Protein AF-0000000086627978 (afdb_homodimer)

InterPro domains:
  IPR033118 EXPERA domain [PF05241] (52-121)
  IPR033118 EXPERA domain [PS51751] (7-131)
  IPR051987 Sigma-2 receptor-like [PTHR31204] (2-115)

pLDDT: mean 76.84, std 16.58, range [42.97, 97.5]

Structure (mmCIF, N/CA/C/O backbone):
data_AF-0000000086627978-model_v1
#
loop_
_entity.id
_entity.type
_entity.pdbx_description
1 polymer 'EXPERA domain-containing protein'
#
loop_
_atom_site.group_PDB
_atom_site.id
_atom_site.type_symbol
_atom_site.label_atom_id
_atom_site.label_alt_id
_atom_site.label_comp_id
_atom_site.label_asym_id
_atom_site.label_entity_id
_atom_site.label_seq_id
_atom_site.pdbx_PDB_ins_code
_atom_site.Cartn_x
_atom_site.Cartn_y
_atom_site.Cartn_z
_atom_site.occupancy
_atom_site.B_iso_or_equiv
_atom_site.auth_seq_id
_atom_site.auth_comp_id
_atom_site.auth_asym_id
_atom_site.auth_atom_id
_atom_site.pdbx_PDB_model_num
ATOM 1 N N . MET A 1 1 ? -17.609 25.328 -1.188 1 62.16 1 MET A N 1
ATOM 2 C CA . MET A 1 1 ? -17.922 25.5 -2.605 1 62.16 1 MET A CA 1
ATOM 3 C C . MET A 1 1 ? -18.438 24.188 -3.199 1 62.16 1 MET A C 1
ATOM 5 O O . MET A 1 1 ? -18.25 23.125 -2.613 1 62.16 1 MET A O 1
ATOM 9 N N . VAL A 1 2 ? -19.234 24.328 -4.145 1 62.91 2 VAL A N 1
ATOM 10 C CA . VAL A 1 2 ? -19.844 23.203 -4.863 1 62.91 2 VAL A CA 1
ATOM 11 C C . VAL A 1 2 ? -18.828 22.094 -5.039 1 62.91 2 VAL A C 1
ATOM 13 O O . VAL A 1 2 ? -19.141 20.906 -4.859 1 62.91 2 VAL A O 1
ATOM 16 N N . THR A 1 3 ? -17.641 22.547 -5.285 1 72.44 3 THR A N 1
ATOM 17 C CA . THR A 1 3 ? -16.578 21.578 -5.52 1 72.44 3 THR A CA 1
ATOM 18 C C . THR A 1 3 ? -16.281 20.781 -4.25 1 72.44 3 THR A C 1
ATOM 20 O O . THR A 1 3 ? -16 19.578 -4.312 1 72.44 3 THR A O 1
ATOM 23 N N . ASP A 1 4 ? -16.422 21.438 -3.238 1 80.25 4 ASP A N 1
ATOM 24 C CA . ASP A 1 4 ? -16.188 20.766 -1.962 1 80.25 4 ASP A CA 1
ATOM 25 C C . ASP A 1 4 ? -17.297 19.75 -1.657 1 80.25 4 ASP A C 1
ATOM 27 O O . ASP A 1 4 ? -17.016 18.672 -1.144 1 80.25 4 ASP A O 1
ATOM 31 N N . LYS A 1 5 ? -18.5 20.141 -2.15 1 82.5 5 LYS A N 1
ATOM 32 C CA . LYS A 1 5 ? -19.625 19.25 -1.893 1 82.5 5 LYS A CA 1
ATOM 33 C C . LYS A 1 5 ? -19.578 18.016 -2.787 1 82.5 5 LYS A C 1
ATOM 35 O O . LYS A 1 5 ? -19.906 16.922 -2.35 1 82.5 5 LYS A O 1
ATOM 40 N N . VAL A 1 6 ? -19.188 18.25 -3.971 1 84.19 6 VAL A N 1
ATOM 41 C CA . VAL A 1 6 ? -19.078 17.156 -4.914 1 84.19 6 VAL A CA 1
ATOM 42 C C . VAL A 1 6 ? -17.969 16.203 -4.473 1 84.19 6 VAL A C 1
ATOM 44 O O . VAL A 1 6 ? -18.156 14.977 -4.457 1 84.19 6 VAL A O 1
ATOM 47 N N . ARG A 1 7 ? -16.812 16.766 -4.164 1 85.69 7 ARG A N 1
ATOM 48 C CA . ARG A 1 7 ? -15.695 15.961 -3.678 1 85.69 7 ARG A CA 1
ATOM 49 C C . ARG A 1 7 ? -16.094 15.156 -2.447 1 85.69 7 ARG A C 1
ATOM 51 O O . ARG A 1 7 ? -15.828 13.953 -2.373 1 85.69 7 ARG A O 1
ATOM 58 N N . ASP A 1 8 ? -16.812 15.836 -1.562 1 87.5 8 ASP A N 1
ATOM 59 C CA . ASP A 1 8 ? -17.25 15.164 -0.339 1 87.5 8 ASP A CA 1
ATOM 60 C C . ASP A 1 8 ? -18.25 14.055 -0.647 1 87.5 8 ASP A C 1
ATOM 62 O O . ASP A 1 8 ? -18.219 12.992 -0.021 1 87.5 8 ASP A O 1
ATOM 66 N N . GLY A 1 9 ? -19.047 14.328 -1.622 1 89.44 9 GLY A N 1
ATOM 67 C CA . GLY A 1 9 ? -20.016 13.32 -2.027 1 89.44 9 GLY A CA 1
ATOM 68 C C . GLY A 1 9 ? -19.375 12.086 -2.645 1 89.44 9 GLY A C 1
ATOM 69 O O . GLY A 1 9 ? -19.766 10.961 -2.33 1 89.44 9 GLY A O 1
ATOM 70 N N . ILE A 1 10 ? -18.422 12.336 -3.457 1 91.75 10 ILE A N 1
ATOM 71 C CA . ILE A 1 10 ? -17.703 11.234 -4.102 1 91.75 10 ILE A CA 1
ATOM 72 C C . ILE A 1 10 ? -16.969 10.406 -3.049 1 91.75 10 ILE A C 1
ATOM 74 O O . ILE A 1 10 ? -17 9.172 -3.094 1 91.75 10 ILE A O 1
ATOM 78 N N . LEU A 1 11 ? -16.391 11.086 -2.111 1 91.88 11 LEU A N 1
ATOM 79 C CA . LEU A 1 11 ? -15.648 10.406 -1.06 1 91.88 11 LEU A CA 1
ATOM 80 C C . LEU A 1 11 ? -16.578 9.57 -0.186 1 91.88 11 LEU A C 1
ATOM 82 O O . LEU A 1 11 ? -16.219 8.453 0.215 1 91.88 11 LEU A O 1
ATOM 86 N N . VAL A 1 12 ? -17.797 10.086 -0.004 1 92.19 12 VAL A N 1
ATOM 87 C CA . VAL A 1 12 ? -18.75 9.359 0.834 1 92.19 12 VAL A CA 1
ATOM 88 C C . VAL A 1 12 ? -19.188 8.086 0.129 1 92.19 12 VAL A C 1
ATOM 90 O O . VAL A 1 12 ? -19.25 7.016 0.745 1 92.19 12 VAL A O 1
ATOM 93 N N . VAL A 1 13 ? -19.453 8.211 -1.11 1 94.25 13 VAL A N 1
ATOM 94 C CA . VAL A 1 13 ? -19.891 7.039 -1.871 1 94.25 13 VAL A CA 1
ATOM 95 C C . VAL A 1 13 ? -18.75 6.016 -1.932 1 94.25 13 VAL A C 1
ATOM 97 O O . VAL A 1 13 ? -18.969 4.828 -1.682 1 94.25 13 VAL A O 1
ATOM 100 N N . PHE A 1 14 ? -17.594 6.508 -2.232 1 95.69 14 PHE A N 1
ATOM 101 C CA . PHE A 1 14 ? -16.422 5.641 -2.342 1 95.69 14 PHE A CA 1
ATOM 102 C C . PHE A 1 14 ? -16.156 4.914 -1.026 1 95.69 14 PHE A C 1
ATOM 104 O O . PHE A 1 14 ? -15.992 3.693 -1.008 1 95.69 14 PHE A O 1
ATOM 111 N N . LEU A 1 15 ? -16.219 5.645 0.013 1 95.31 15 LEU A N 1
ATOM 112 C CA . LEU A 1 15 ? -15.883 5.078 1.315 1 95.31 15 LEU A CA 1
ATOM 113 C C . LEU A 1 15 ? -16.984 4.125 1.787 1 95.31 15 LEU A C 1
ATOM 115 O O . LEU A 1 15 ? -16.688 3.133 2.463 1 95.31 15 LEU A O 1
ATOM 119 N N . THR A 1 16 ? -18.203 4.328 1.355 1 93.44 16 THR A N 1
ATOM 120 C CA . THR A 1 16 ? -19.297 3.434 1.71 1 93.44 16 THR A CA 1
ATOM 121 C C . THR A 1 16 ? -19.172 2.102 0.978 1 93.44 16 THR A C 1
ATOM 123 O O . THR A 1 16 ? -19.328 1.037 1.58 1 93.44 16 THR A O 1
ATOM 126 N N . VAL A 1 17 ? -18.875 2.191 -0.277 1 93.25 17 VAL A N 1
ATOM 127 C CA . VAL A 1 17 ? -18.656 0.981 -1.062 1 93.25 17 VAL A CA 1
ATOM 128 C C . VAL A 1 17 ? -17.469 0.2 -0.492 1 93.25 17 VAL A C 1
ATOM 130 O O . VAL A 1 17 ? -17.547 -1.022 -0.343 1 93.25 17 VAL A O 1
ATOM 133 N N . PHE A 1 18 ? -16.453 0.87 -0.171 1 94.75 18 PHE A N 1
ATOM 134 C CA . PHE A 1 18 ? -15.25 0.259 0.396 1 94.75 18 PHE A CA 1
ATOM 135 C C . PHE A 1 18 ? -15.57 -0.42 1.724 1 94.75 18 PHE A C 1
ATOM 137 O O . PHE A 1 18 ? -15.086 -1.522 1.994 1 94.75 18 PHE A O 1
ATOM 144 N N . ALA A 1 19 ? -16.391 0.204 2.533 1 91.62 19 ALA A N 1
ATOM 145 C CA . ALA A 1 19 ? -16.719 -0.291 3.867 1 91.62 19 ALA A CA 1
ATOM 146 C C . ALA A 1 19 ? -17.453 -1.628 3.787 1 91.62 19 ALA A C 1
ATOM 148 O O . ALA A 1 19 ? -17.312 -2.477 4.672 1 91.62 19 ALA A O 1
ATOM 149 N N . VAL A 1 20 ? -18.125 -1.855 2.723 1 89.94 20 VAL A N 1
ATOM 150 C CA . VAL A 1 20 ? -18.891 -3.088 2.553 1 89.94 20 VAL A CA 1
ATOM 151 C C . VAL A 1 20 ? -18.016 -4.137 1.851 1 89.94 20 VAL A C 1
ATOM 153 O O . VAL A 1 20 ? -18.016 -5.305 2.236 1 89.94 20 VAL A O 1
ATOM 156 N N . ALA A 1 21 ? -17.234 -3.678 0.953 1 87.75 21 ALA A N 1
ATOM 157 C CA . ALA A 1 21 ? -16.469 -4.578 0.091 1 87.75 21 ALA A CA 1
ATOM 158 C C . ALA A 1 21 ? -15.297 -5.199 0.846 1 87.75 21 ALA A C 1
ATOM 160 O O . ALA A 1 21 ? -14.984 -6.379 0.653 1 87.75 21 ALA A O 1
ATOM 161 N N . ALA A 1 22 ? -14.672 -4.457 1.705 1 87.81 22 ALA A N 1
ATOM 162 C CA . ALA A 1 22 ? -13.438 -4.902 2.355 1 87.81 22 ALA A CA 1
ATOM 163 C C . ALA A 1 22 ? -13.688 -6.141 3.207 1 87.81 22 ALA A C 1
ATOM 165 O O . ALA A 1 22 ? -13 -7.156 3.051 1 87.81 22 ALA A O 1
ATOM 166 N N . PRO A 1 23 ? -14.711 -6.102 4.086 1 83.62 23 PRO A N 1
ATOM 167 C CA . PRO A 1 23 ? -14.969 -7.305 4.883 1 83.62 23 PRO A CA 1
ATOM 168 C C . PRO A 1 23 ? -15.477 -8.469 4.039 1 83.62 23 PRO A C 1
ATOM 170 O O . PRO A 1 23 ? -15.211 -9.633 4.363 1 83.62 23 PRO A O 1
ATOM 173 N N . LEU A 1 24 ? -16.156 -8.195 2.982 1 81.06 24 LEU A N 1
ATOM 174 C CA . LEU A 1 24 ? -16.656 -9.242 2.105 1 81.06 24 LEU A CA 1
ATOM 175 C C . LEU A 1 24 ? -15.516 -9.961 1.396 1 81.06 24 LEU A C 1
ATOM 177 O O . LEU A 1 24 ? -15.516 -11.188 1.311 1 81.06 24 LEU A O 1
ATOM 181 N N . ASP A 1 25 ? -14.57 -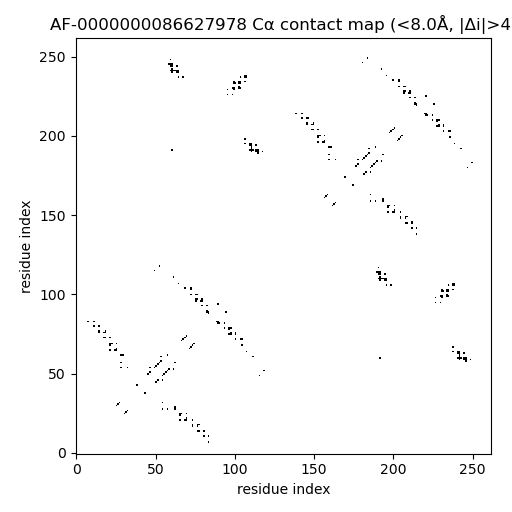9.156 0.979 1 77.81 25 ASP A N 1
ATOM 182 C CA . ASP A 1 25 ? -13.414 -9.75 0.324 1 77.81 25 ASP A CA 1
ATOM 183 C C . ASP A 1 25 ? -12.617 -10.625 1.294 1 77.81 25 ASP A C 1
ATOM 185 O O . ASP A 1 25 ? -12.188 -11.719 0.937 1 77.81 25 ASP A O 1
ATOM 189 N N . ALA A 1 26 ? -12.414 -10.203 2.42 1 78.56 26 ALA A N 1
ATOM 190 C CA . ALA A 1 26 ? -11.672 -10.953 3.432 1 78.56 26 ALA A CA 1
ATOM 191 C C . ALA A 1 26 ? -12.422 -12.219 3.84 1 78.56 26 ALA A C 1
ATOM 193 O O . ALA A 1 26 ? -11.812 -13.273 4.02 1 78.56 26 ALA A O 1
ATOM 194 N N . GLY A 1 27 ? -13.695 -12.047 3.994 1 74.88 27 GLY A N 1
ATOM 195 C CA . GLY A 1 27 ? -14.523 -13.188 4.352 1 74.88 27 GLY A CA 1
ATOM 196 C C . GLY A 1 27 ? -14.547 -14.266 3.279 1 74.88 27 GLY A C 1
ATOM 197 O O . GLY A 1 27 ? -14.406 -15.453 3.578 1 74.88 27 GLY A O 1
ATOM 198 N N . LEU A 1 28 ? -14.648 -13.797 2.158 1 66.75 28 LEU A N 1
ATOM 199 C CA . LEU A 1 28 ? -14.742 -14.727 1.04 1 66.75 28 LEU A CA 1
ATOM 200 C C . LEU A 1 28 ? -13.414 -15.453 0.826 1 66.75 28 LEU A C 1
ATOM 202 O O . LEU A 1 28 ? -13.398 -16.656 0.557 1 66.75 28 LEU A O 1
ATOM 206 N N . LEU A 1 29 ? -12.43 -14.719 0.973 1 64.56 29 LEU A N 1
ATOM 207 C CA . LEU A 1 29 ? -11.141 -15.312 0.64 1 64.56 29 LEU A CA 1
ATOM 208 C C . LEU A 1 29 ? -10.547 -16.047 1.843 1 64.56 29 LEU A C 1
ATOM 210 O O . LEU A 1 29 ? -9.938 -17.094 1.692 1 64.56 29 LEU A O 1
ATOM 214 N N . LEU A 1 30 ? -10.688 -15.383 2.928 1 62.62 30 LEU A N 1
ATOM 215 C CA . LEU A 1 30 ? -10.023 -15.945 4.098 1 62.62 30 LEU A CA 1
ATOM 216 C C . LEU A 1 30 ? -10.875 -17.031 4.742 1 62.62 30 LEU A C 1
ATOM 218 O O . LEU A 1 30 ? -10.344 -18.031 5.242 1 62.62 30 LEU A O 1
ATOM 222 N N . LEU A 1 31 ? -12.094 -16.656 4.852 1 56.97 31 LEU A N 1
ATOM 223 C CA . LEU A 1 31 ? -12.938 -17.594 5.578 1 56.97 31 LEU A CA 1
ATOM 224 C C . LEU A 1 31 ? -13.461 -18.688 4.648 1 56.97 31 LEU A C 1
ATOM 226 O O . LEU A 1 31 ? -13.688 -19.828 5.078 1 56.97 31 LEU A O 1
ATOM 230 N N . PHE A 1 32 ? -13.75 -18.375 3.42 1 53.44 32 PHE A N 1
ATOM 231 C CA . PHE A 1 32 ? -14.375 -19.406 2.59 1 53.44 32 PHE A CA 1
ATOM 232 C C . PHE A 1 32 ? -13.32 -20.141 1.765 1 53.44 32 PHE A C 1
ATOM 234 O O . PHE A 1 32 ? -13.555 -20.453 0.598 1 53.44 32 PHE A O 1
ATOM 241 N N . ARG A 1 33 ? -12.156 -20.109 2.232 1 51.41 33 ARG A N 1
ATOM 242 C CA . ARG A 1 33 ? -11.094 -20.906 1.622 1 51.41 33 ARG A CA 1
ATOM 243 C C . ARG A 1 33 ? -11.641 -22.219 1.061 1 51.41 33 ARG A C 1
ATOM 245 O O . ARG A 1 33 ? -11.203 -22.672 0.002 1 51.41 33 ARG A O 1
ATOM 252 N N . ASP A 1 34 ? -12.125 -22.984 1.988 1 46.12 34 ASP A N 1
ATOM 253 C CA . ASP A 1 34 ? -12.68 -24.266 1.572 1 46.12 34 ASP A CA 1
ATOM 254 C C . ASP A 1 34 ? -14.047 -24.094 0.919 1 46.12 34 ASP A C 1
ATOM 256 O O . ASP A 1 34 ? -14.898 -23.375 1.441 1 46.12 34 ASP A O 1
ATOM 260 N N . GLY A 1 35 ? -14.008 -23.609 -0.429 1 45.81 35 GLY A N 1
ATOM 261 C CA . GLY A 1 35 ? -15.188 -23.609 -1.282 1 45.81 35 GLY A CA 1
ATOM 262 C C . GLY A 1 35 ? -16.391 -24.266 -0.632 1 45.81 35 GLY A C 1
ATOM 263 O O . GLY A 1 35 ? -16.484 -25.484 -0.587 1 45.81 35 GLY A O 1
ATOM 264 N N . PRO A 1 36 ? -16.953 -23.75 0.289 1 45.41 36 PRO A N 1
ATOM 265 C CA . PRO A 1 36 ? -18.172 -24.484 0.605 1 45.41 36 PRO A CA 1
ATOM 266 C C . PRO A 1 36 ? -19.078 -24.672 -0.608 1 45.41 36 PRO A C 1
ATOM 268 O O . PRO A 1 36 ? -19.078 -23.859 -1.525 1 45.41 36 PRO A O 1
ATOM 271 N N . SER A 1 37 ? -19.297 -25.875 -1.016 1 49.25 37 SER A N 1
ATOM 272 C CA . SER A 1 37 ? -20.344 -26.266 -1.955 1 49.25 37 SER A CA 1
ATOM 273 C C . SER A 1 37 ? -21.547 -25.328 -1.847 1 49.25 37 SER A C 1
ATOM 275 O O . SER A 1 37 ? -22.375 -25.281 -2.758 1 49.25 37 SER A O 1
ATOM 277 N N . SER A 1 38 ? -21.594 -24.609 -0.826 1 47.88 38 SER A N 1
ATOM 278 C CA . SER A 1 38 ? -22.875 -23.922 -0.609 1 47.88 38 SER A CA 1
ATOM 279 C C . SER A 1 38 ? -22.75 -22.438 -0.913 1 47.88 38 SER A C 1
ATOM 281 O O . SER A 1 38 ? -23.562 -21.641 -0.441 1 47.88 38 SER A O 1
ATOM 283 N N . LEU A 1 39 ? -21.75 -21.969 -1.489 1 52.97 39 LEU A N 1
ATOM 284 C CA . LEU A 1 39 ? -21.688 -20.547 -1.764 1 52.97 39 LEU A CA 1
ATOM 285 C C . LEU A 1 39 ? -22.828 -20.125 -2.699 1 52.97 39 LEU A C 1
ATOM 287 O O . LEU A 1 39 ? -23.219 -20.891 -3.58 1 52.97 39 LEU A O 1
ATOM 291 N N . SER A 1 40 ? -23.328 -19.078 -2.402 1 56.94 40 SER A N 1
ATOM 292 C CA . SER A 1 40 ? -24.406 -18.531 -3.229 1 56.94 40 SER A CA 1
ATOM 293 C C . SER A 1 40 ? -23.922 -18.25 -4.645 1 56.94 40 SER A C 1
ATOM 295 O O . SER A 1 40 ? -22.734 -18 -4.863 1 56.94 40 SER A O 1
ATOM 297 N N . PRO A 1 41 ? -24.719 -18.328 -5.605 1 55.06 41 PRO A N 1
ATOM 298 C CA . PRO A 1 41 ? -24.422 -18.203 -7.035 1 55.06 41 PRO A CA 1
ATOM 299 C C . PRO A 1 41 ? -23.594 -16.953 -7.348 1 55.06 41 PRO A C 1
ATOM 301 O O . PRO A 1 41 ? -22.656 -17.031 -8.156 1 55.06 41 PRO A O 1
ATOM 304 N N . PRO A 1 42 ? -23.812 -15.914 -6.789 1 55.5 42 PRO A N 1
ATOM 305 C CA . PRO A 1 42 ? -23.016 -14.758 -7.184 1 55.5 42 PRO A CA 1
ATOM 306 C C . PRO A 1 42 ? -21.562 -14.867 -6.711 1 55.5 42 PRO A C 1
ATOM 308 O O . PRO A 1 42 ? -20.656 -14.391 -7.398 1 55.5 42 PRO A O 1
ATOM 311 N N . LEU A 1 43 ? -21.438 -15.359 -5.641 1 55.56 43 LEU A N 1
ATOM 312 C CA . LEU A 1 43 ? -20.078 -15.516 -5.109 1 55.56 43 LEU A CA 1
ATOM 313 C C . LEU A 1 43 ? -19.312 -16.562 -5.902 1 55.56 43 LEU A C 1
ATOM 315 O O . LEU A 1 43 ? -18.094 -16.453 -6.062 1 55.56 43 LEU A O 1
ATOM 319 N N . LEU A 1 44 ? -20.094 -17.469 -6.336 1 54.16 44 LEU A N 1
ATOM 320 C CA . LEU A 1 44 ? -19.484 -18.469 -7.203 1 54.16 44 LEU A CA 1
ATOM 321 C C . LEU A 1 44 ? -18.984 -17.844 -8.5 1 54.16 44 LEU A C 1
ATOM 323 O O . LEU A 1 44 ? -17.922 -18.219 -9.008 1 54.16 44 LEU A O 1
ATOM 327 N N . LEU A 1 45 ? -19.75 -16.938 -9 1 53.28 45 LEU A N 1
ATOM 328 C CA . LEU A 1 45 ? -19.344 -16.25 -10.219 1 53.28 45 LEU A CA 1
ATOM 329 C C . LEU A 1 45 ? -18.109 -15.383 -9.969 1 53.28 45 LEU A C 1
ATOM 331 O O . LEU A 1 45 ? -17.219 -15.305 -10.82 1 53.28 45 LEU A O 1
ATOM 335 N N . TYR A 1 46 ? -18.25 -14.68 -8.898 1 52.16 46 TYR A N 1
ATOM 336 C CA . TYR A 1 46 ? -17.094 -13.859 -8.539 1 52.16 46 TYR A CA 1
ATOM 337 C C . TYR A 1 46 ? -15.836 -14.703 -8.406 1 52.16 46 TYR A C 1
ATOM 339 O O . TYR A 1 46 ? -14.758 -14.312 -8.867 1 52.16 46 TYR A O 1
ATOM 347 N N . ARG A 1 47 ? -16.031 -15.773 -7.75 1 53.97 47 ARG A N 1
ATOM 348 C CA . ARG A 1 47 ? -14.914 -16.703 -7.57 1 53.97 47 ARG A CA 1
ATOM 349 C C . ARG A 1 47 ? -14.422 -17.234 -8.914 1 53.97 47 ARG A C 1
ATOM 351 O O . ARG A 1 47 ? -13.219 -17.391 -9.117 1 53.97 47 ARG A O 1
ATOM 358 N N . LYS A 1 48 ? -15.344 -17.688 -9.664 1 51.47 48 LYS A N 1
ATOM 359 C CA . LYS A 1 48 ? -14.961 -18.234 -10.961 1 51.47 48 LYS A CA 1
ATOM 360 C C . LYS A 1 48 ? -14.172 -17.219 -11.773 1 51.47 48 LYS A C 1
ATOM 362 O O . LYS A 1 48 ? -13.172 -17.562 -12.414 1 51.47 48 LYS A O 1
ATOM 367 N N . LYS A 1 49 ? -14.758 -16.078 -11.758 1 48.56 49 LYS A N 1
ATOM 368 C CA . LYS A 1 49 ? -14.242 -15.039 -12.648 1 48.56 49 LYS A CA 1
ATOM 369 C C . LYS A 1 49 ? -12.961 -14.422 -12.094 1 48.56 49 LYS A C 1
ATOM 371 O O . LYS A 1 49 ? -11.977 -14.242 -12.82 1 48.56 49 LYS A O 1
ATOM 376 N N . TYR A 1 50 ? -13.078 -13.883 -10.961 1 49.94 50 TYR A N 1
ATOM 377 C CA . TYR A 1 50 ? -11.961 -13.133 -10.398 1 49.94 50 TYR A CA 1
ATOM 378 C C . TYR A 1 50 ? -11.164 -13.984 -9.43 1 49.94 50 TYR A C 1
ATOM 380 O O . TYR A 1 50 ? -9.953 -13.805 -9.289 1 49.94 50 TYR A O 1
ATOM 388 N N . GLY A 1 51 ? -11.906 -14.836 -8.789 1 48.69 51 GLY A N 1
ATOM 389 C CA . GLY A 1 51 ? -11.539 -15.594 -7.605 1 48.69 51 GLY A CA 1
ATOM 390 C C . GLY A 1 51 ? -10.609 -16.766 -7.91 1 48.69 51 GLY A C 1
ATOM 391 O O . GLY A 1 51 ? -9.93 -17.266 -7.02 1 48.69 51 GLY A O 1
ATOM 392 N N . GLU A 1 52 ? -10.875 -17.234 -9.07 1 49.5 52 GLU A N 1
ATOM 393 C CA . GLU A 1 52 ? -10.117 -18.469 -9.25 1 49.5 52 GLU A CA 1
ATOM 394 C C . GLU A 1 52 ? -8.617 -18.219 -9.078 1 49.5 52 GLU A C 1
ATOM 396 O O . GLU A 1 52 ? -7.93 -19 -8.422 1 49.5 52 GLU A O 1
ATOM 401 N N . TYR A 1 53 ? -8.219 -17.297 -9.82 1 49.19 53 TYR A N 1
ATOM 402 C CA . TYR A 1 53 ? -6.777 -17.172 -9.68 1 49.19 53 TYR A CA 1
ATOM 403 C C . TYR A 1 53 ? -6.402 -16.703 -8.281 1 49.19 53 TYR A C 1
ATOM 405 O O . TYR A 1 53 ? -5.543 -17.297 -7.625 1 49.19 53 TYR A O 1
ATOM 413 N N . LEU A 1 54 ? -7.016 -15.602 -7.84 1 53.34 54 LEU A N 1
ATOM 414 C CA . LEU A 1 54 ? -6.688 -15.07 -6.52 1 53.34 54 LEU A CA 1
ATOM 415 C C . LEU A 1 54 ? -7.105 -16.047 -5.426 1 53.34 54 LEU A C 1
ATOM 417 O O . LEU A 1 54 ? -6.41 -16.188 -4.418 1 53.34 54 LEU A O 1
ATOM 421 N N . ALA A 1 55 ? -8.336 -16.625 -5.703 1 50.66 55 ALA A N 1
ATOM 422 C CA . ALA A 1 55 ? -8.898 -17.578 -4.742 1 50.66 55 ALA A CA 1
ATOM 423 C C . ALA A 1 55 ? -8.203 -18.922 -4.832 1 50.66 55 ALA A C 1
ATOM 425 O O . ALA A 1 55 ? -7.93 -19.562 -3.811 1 50.66 55 ALA A O 1
ATOM 426 N N . THR A 1 56 ? -8 -19.344 -6.047 1 51.81 56 THR A N 1
ATOM 427 C CA . THR A 1 56 ? -7.441 -20.688 -6.141 1 51.81 56 THR A CA 1
ATOM 428 C C . THR A 1 56 ? -5.957 -20.672 -5.789 1 51.81 56 THR A C 1
ATOM 430 O O . THR A 1 56 ? -5.465 -21.594 -5.133 1 51.81 56 THR A O 1
ATOM 433 N N . GLN A 1 57 ? -5.34 -19.562 -6.211 1 57.19 57 GLN A N 1
ATOM 434 C CA . GLN A 1 57 ? -3.918 -19.641 -5.898 1 57.19 57 GLN A CA 1
ATOM 435 C C . GLN A 1 57 ? -3.6 -18.891 -4.605 1 57.19 57 GLN A C 1
ATOM 437 O O . GLN A 1 57 ? -2.656 -19.25 -3.895 1 57.19 57 GLN A O 1
ATOM 442 N N . LYS A 1 58 ? -4.676 -18.234 -4.066 1 64 58 LYS A N 1
ATOM 443 C CA . LYS A 1 58 ? -4.531 -17.406 -2.879 1 64 58 LYS A CA 1
ATOM 444 C C . LYS A 1 58 ? -3.076 -16.984 -2.678 1 64 58 LYS A C 1
ATOM 446 O O . LYS A 1 58 ? -2.43 -17.406 -1.717 1 64 58 LYS A O 1
ATOM 451 N N . PRO A 1 59 ? -2.732 -16.156 -3.652 1 74.88 59 PRO A N 1
ATOM 452 C CA . PRO A 1 59 ? -1.327 -15.773 -3.502 1 74.88 59 PRO A CA 1
ATOM 453 C C . PRO A 1 59 ? -1.059 -15.023 -2.199 1 74.88 59 PRO A C 1
ATOM 455 O O . PRO A 1 59 ? -1.917 -14.281 -1.725 1 74.88 59 PRO A O 1
ATOM 458 N N . ALA A 1 60 ? -0.007 -15.328 -1.643 1 78.69 60 ALA A N 1
ATOM 459 C CA . ALA A 1 60 ? 0.367 -14.82 -0.324 1 78.69 60 ALA A CA 1
ATOM 460 C C . ALA A 1 60 ? 0.319 -13.297 -0.288 1 78.69 60 ALA A C 1
ATOM 462 O O . ALA A 1 60 ? -0.086 -12.711 0.715 1 78.69 60 ALA A O 1
ATOM 463 N N . PHE A 1 61 ? 0.734 -12.672 -1.412 1 83.56 61 PHE A N 1
ATOM 464 C CA . PHE A 1 61 ? 0.734 -11.211 -1.431 1 83.56 61 PHE A CA 1
ATOM 465 C C . PHE A 1 61 ? -0.683 -10.672 -1.289 1 83.56 61 PHE A C 1
ATOM 467 O O . PHE A 1 61 ? -0.897 -9.641 -0.65 1 83.56 61 PHE A O 1
ATOM 474 N N . PHE A 1 62 ? -1.646 -11.383 -1.856 1 83.62 62 PHE A N 1
ATOM 475 C CA . PHE A 1 62 ? -3.027 -10.914 -1.828 1 83.62 62 PHE A CA 1
ATOM 476 C C . PHE A 1 62 ? -3.629 -11.086 -0.438 1 83.62 62 PHE A C 1
ATOM 478 O O . PHE A 1 62 ? -4.379 -10.227 0.03 1 83.62 62 PHE A O 1
ATOM 485 N N . VAL A 1 63 ? -3.301 -12.125 0.142 1 83.62 63 VAL A N 1
ATOM 486 C CA . VAL A 1 63 ? -3.775 -12.367 1.5 1 83.62 63 VAL A CA 1
ATOM 487 C C . VAL A 1 63 ? -3.246 -11.289 2.434 1 83.62 63 VAL A C 1
ATOM 489 O O . VAL A 1 63 ? -3.973 -10.797 3.303 1 83.62 63 VAL A O 1
ATOM 492 N N . ALA A 1 64 ? -2.027 -10.953 2.238 1 88.38 64 ALA A N 1
ATOM 493 C CA . ALA A 1 64 ? -1.442 -9.875 3.031 1 88.38 64 ALA A CA 1
ATOM 494 C C . ALA A 1 64 ? -2.193 -8.562 2.812 1 88.38 64 ALA A C 1
ATOM 496 O O . ALA A 1 64 ? -2.467 -7.828 3.768 1 88.38 64 ALA A O 1
ATOM 497 N N . LEU A 1 65 ? -2.557 -8.297 1.636 1 91.56 65 LEU A N 1
ATOM 498 C CA . LEU A 1 65 ? -3.262 -7.062 1.312 1 91.56 65 LEU A CA 1
ATOM 499 C C . LEU A 1 65 ? -4.668 -7.07 1.898 1 91.56 65 LEU A C 1
ATOM 501 O O . LEU A 1 65 ? -5.18 -6.023 2.311 1 91.56 65 LEU A O 1
ATOM 505 N N . LEU A 1 66 ? -5.289 -8.211 1.927 1 88.69 66 LEU A N 1
ATOM 506 C CA . LEU A 1 66 ? -6.617 -8.32 2.52 1 88.69 66 LEU A CA 1
ATOM 507 C C . LEU A 1 66 ? -6.574 -8.008 4.012 1 88.69 66 LEU A C 1
ATOM 509 O O . LEU A 1 66 ? -7.461 -7.328 4.535 1 88.69 66 LEU A O 1
ATOM 513 N N . TRP A 1 67 ? -5.566 -8.422 4.598 1 89.38 67 TRP A N 1
ATOM 514 C CA . TRP A 1 67 ? -5.398 -8.133 6.02 1 89.38 67 TRP A CA 1
ATOM 515 C C . TRP A 1 67 ? -5.172 -6.645 6.246 1 89.38 67 TRP A C 1
ATOM 517 O O . TRP A 1 67 ? -5.707 -6.066 7.195 1 89.38 67 TRP A O 1
ATOM 527 N N . ILE A 1 68 ? -4.391 -6.035 5.41 1 93.5 68 ILE A N 1
ATOM 528 C CA . ILE A 1 68 ? -4.156 -4.602 5.508 1 93.5 68 ILE A CA 1
ATOM 529 C C . ILE A 1 68 ? -5.461 -3.844 5.277 1 93.5 68 ILE A C 1
ATOM 531 O O . ILE A 1 68 ? -5.738 -2.85 5.953 1 93.5 68 ILE A O 1
ATOM 535 N N . GLU A 1 69 ? -6.23 -4.289 4.363 1 94.12 69 GLU A N 1
ATOM 536 C CA . GLU A 1 69 ? -7.512 -3.662 4.059 1 94.12 69 GLU A CA 1
ATOM 537 C C . GLU A 1 69 ? -8.422 -3.648 5.281 1 94.12 69 GLU A C 1
ATOM 539 O O . GLU A 1 69 ? -8.992 -2.611 5.625 1 94.12 69 GLU A O 1
ATOM 544 N N . VAL A 1 70 ? -8.5 -4.738 5.98 1 92.31 70 VAL A N 1
ATOM 545 C CA . VAL A 1 70 ? -9.453 -4.863 7.078 1 92.31 70 VAL A CA 1
ATOM 546 C C . VAL A 1 70 ? -8.867 -4.234 8.344 1 92.31 70 VAL A C 1
ATOM 548 O O . VAL A 1 70 ? -9.57 -3.537 9.078 1 92.31 70 VAL A O 1
ATOM 551 N N . ALA A 1 71 ? -7.637 -4.434 8.594 1 93.06 71 ALA A N 1
ATOM 552 C CA . ALA A 1 71 ? -7.023 -4.039 9.859 1 93.06 71 ALA A CA 1
ATOM 553 C C . ALA A 1 71 ? -6.605 -2.57 9.836 1 93.06 71 ALA A C 1
ATOM 555 O O . ALA A 1 71 ? -6.609 -1.899 10.867 1 93.06 71 ALA A O 1
ATOM 556 N N . PHE A 1 72 ? -6.234 -2.102 8.711 1 96.19 72 PHE A N 1
ATOM 557 C CA . PHE A 1 72 ? -5.656 -0.766 8.633 1 96.19 72 PHE A CA 1
ATOM 558 C C . PHE A 1 72 ? -6.555 0.166 7.824 1 96.19 72 PHE A C 1
ATOM 560 O O . PHE A 1 72 ? -6.965 1.219 8.312 1 96.19 72 PHE A O 1
ATOM 567 N N . GLN A 1 73 ? -6.938 -0.178 6.656 1 96.56 73 GLN A N 1
ATOM 568 C CA . GLN A 1 73 ? -7.676 0.712 5.766 1 96.56 73 GLN A CA 1
ATOM 569 C C . GLN A 1 73 ? -9.117 0.877 6.227 1 96.56 73 GLN A C 1
ATOM 571 O O . GLN A 1 73 ? -9.688 1.969 6.137 1 96.56 73 GLN A O 1
ATOM 576 N N . TRP A 1 74 ? -9.656 -0.175 6.73 1 96.19 74 TRP A N 1
ATOM 577 C CA . TRP A 1 74 ? -11.062 -0.149 7.129 1 96.19 74 TRP A CA 1
ATOM 578 C C . TRP A 1 74 ? -11.289 0.843 8.266 1 96.19 74 TRP A C 1
ATOM 580 O O . TRP A 1 74 ? -12.188 1.68 8.195 1 96.19 74 TRP A O 1
ATOM 590 N N . PRO A 1 75 ? -10.531 0.766 9.367 1 95.69 75 PRO A N 1
ATOM 591 C CA . PRO A 1 75 ? -10.688 1.762 10.43 1 95.69 75 PRO A CA 1
ATOM 592 C C . PRO A 1 75 ? -10.461 3.189 9.945 1 95.69 75 PRO A C 1
ATOM 594 O O . PRO A 1 75 ? -11.148 4.113 10.391 1 95.69 75 PRO A O 1
ATOM 597 N N . LEU A 1 76 ? -9.484 3.443 9.102 1 96.31 76 LEU A N 1
ATOM 598 C CA . LEU A 1 76 ? -9.234 4.773 8.555 1 96.31 76 LEU A CA 1
ATOM 599 C C . LEU A 1 76 ? -10.43 5.266 7.746 1 96.31 76 LEU A C 1
ATOM 601 O O . LEU A 1 76 ? -10.828 6.426 7.859 1 96.31 76 LEU A O 1
ATOM 605 N N . ALA A 1 77 ? -10.969 4.344 6.938 1 96.06 77 ALA A N 1
ATOM 606 C CA . ALA A 1 77 ? -12.148 4.691 6.152 1 96.06 77 ALA A CA 1
ATOM 607 C C . ALA A 1 77 ? -13.305 5.109 7.055 1 96.06 77 ALA A C 1
ATOM 609 O O . ALA A 1 77 ? -14.016 6.074 6.758 1 96.06 77 ALA A O 1
ATOM 610 N N . ALA A 1 78 ? -13.461 4.441 8.148 1 93.62 78 ALA A N 1
ATOM 611 C CA . ALA A 1 78 ? -14.516 4.762 9.109 1 93.62 78 ALA A CA 1
ATOM 612 C C . ALA A 1 78 ? -14.289 6.137 9.727 1 93.62 78 ALA A C 1
ATOM 614 O O . ALA A 1 78 ? -15.242 6.902 9.922 1 93.62 78 ALA A O 1
ATOM 615 N N . MET A 1 79 ? -13.055 6.398 10.008 1 93.25 79 MET A N 1
ATOM 616 C CA . MET A 1 79 ? -12.727 7.699 10.586 1 93.25 79 MET A CA 1
ATOM 617 C C . MET A 1 79 ? -13.023 8.82 9.602 1 93.25 79 MET A C 1
ATOM 619 O O . MET A 1 79 ? -13.531 9.875 9.992 1 93.25 79 MET A O 1
ATOM 623 N N . ILE A 1 80 ? -12.68 8.609 8.367 1 93.25 80 ILE A N 1
ATOM 624 C CA . ILE A 1 80 ? -12.93 9.609 7.344 1 93.25 80 ILE A CA 1
ATOM 625 C C . ILE A 1 80 ? -14.438 9.812 7.172 1 93.25 80 ILE A C 1
ATOM 627 O O . ILE A 1 80 ? -14.906 10.953 7.098 1 93.25 80 ILE A O 1
ATOM 631 N N . LEU A 1 81 ? -15.125 8.727 7.125 1 91.12 81 LEU A N 1
ATOM 632 C CA . LEU A 1 81 ? -16.578 8.797 6.988 1 91.12 81 LEU A CA 1
ATOM 633 C C . LEU A 1 81 ? -17.203 9.539 8.164 1 91.12 81 LEU A C 1
ATOM 635 O O . LEU A 1 81 ? -18.094 10.367 7.98 1 91.12 81 LEU A O 1
ATOM 639 N N . TYR A 1 82 ? -16.688 9.203 9.336 1 89.5 82 TYR A N 1
ATOM 640 C CA . TYR A 1 82 ? -17.141 9.875 10.539 1 89.5 82 TYR A CA 1
ATOM 641 C C . TYR A 1 82 ? -16.922 11.375 10.445 1 89.5 82 TYR A C 1
ATOM 643 O O . TYR A 1 82 ? -17.812 12.164 10.797 1 89.5 82 TYR A O 1
ATOM 651 N N . GLY A 1 83 ? -15.773 11.75 10 1 87.56 83 GLY A N 1
ATOM 652 C CA . GLY A 1 83 ? -15.469 13.164 9.859 1 87.56 83 GLY A CA 1
ATOM 653 C C . GLY A 1 83 ? -16.312 13.859 8.812 1 87.56 83 GLY A C 1
ATOM 654 O O . GLY A 1 83 ? -16.672 15.023 8.977 1 87.56 83 GLY A O 1
ATOM 655 N N . LEU A 1 84 ? -16.625 13.195 7.77 1 86.25 84 LEU A N 1
ATOM 656 C CA . LEU A 1 84 ? -17.406 13.758 6.672 1 86.25 84 LEU A CA 1
ATOM 657 C C . LEU A 1 84 ? -18.875 13.914 7.066 1 86.25 84 LEU A C 1
ATOM 659 O O . LEU A 1 84 ? -19.516 14.883 6.68 1 86.25 84 LEU A O 1
ATOM 663 N N . LEU A 1 85 ? -19.391 12.984 7.852 1 84.62 85 LEU A N 1
ATOM 664 C CA . LEU A 1 85 ? -20.812 12.945 8.133 1 84.62 85 LEU A CA 1
ATOM 665 C C . LEU A 1 85 ? -21.141 13.75 9.383 1 84.62 85 LEU A C 1
ATOM 667 O O . LEU A 1 85 ? -22.25 14.281 9.508 1 84.62 85 LEU A O 1
ATOM 671 N N . ARG A 1 86 ? -20.359 13.805 10.375 1 76.69 86 ARG A N 1
ATOM 672 C CA . ARG A 1 86 ? -20.719 14.406 11.656 1 76.69 86 ARG A CA 1
ATOM 673 C C . ARG A 1 86 ? -20.531 15.922 11.625 1 76.69 86 ARG A C 1
ATOM 675 O O . ARG A 1 86 ? -21.234 16.656 12.32 1 76.69 86 ARG A O 1
ATOM 682 N N . ARG A 1 87 ? -19.422 16.297 10.953 1 67.81 87 ARG A N 1
ATOM 683 C CA . ARG A 1 87 ? -19.156 17.719 11.188 1 67.81 87 ARG A CA 1
ATOM 684 C C . ARG A 1 87 ? -19.25 18.5 9.883 1 67.81 87 ARG A C 1
ATOM 686 O O . ARG A 1 87 ? -18.938 17.984 8.812 1 67.81 87 ARG A O 1
ATOM 693 N N . PRO A 1 88 ? -19.766 19.703 10.031 1 66.62 88 PRO A N 1
ATOM 694 C CA . PRO A 1 88 ? -19.797 20.641 8.906 1 66.62 88 PRO A CA 1
ATOM 695 C C . PRO A 1 88 ? -18.406 20.922 8.344 1 66.62 88 PRO A C 1
ATOM 697 O O . PRO A 1 88 ? -18.25 21.156 7.141 1 66.62 88 PRO A O 1
ATOM 700 N N . GLN A 1 89 ? -17.422 20.891 9.297 1 71.19 89 GLN A N 1
ATOM 701 C CA . GLN A 1 89 ? -16.047 21.094 8.828 1 71.19 89 GLN A CA 1
ATOM 702 C C . GLN A 1 89 ? -15.141 19.938 9.227 1 71.19 89 GLN A C 1
ATOM 704 O O . GLN A 1 89 ? -15.133 19.531 10.391 1 71.19 89 GLN A O 1
ATOM 709 N N . PRO A 1 90 ? -14.484 19.375 8.258 1 70.19 90 PRO A N 1
ATOM 710 C CA . PRO A 1 90 ? -13.594 18.266 8.609 1 70.19 90 PRO A CA 1
ATOM 711 C C . PRO A 1 90 ? -12.469 18.688 9.547 1 70.19 90 PRO A C 1
ATOM 713 O O . PRO A 1 90 ? -11.93 19.781 9.43 1 70.19 90 PRO A O 1
ATOM 716 N N . PRO A 1 91 ? -12.32 17.828 10.578 1 79.56 91 PRO A N 1
ATOM 717 C CA . PRO A 1 91 ? -11.242 18.109 11.523 1 79.56 91 PRO A CA 1
ATOM 718 C C . PRO A 1 91 ? -9.867 18.172 10.852 1 79.56 91 PRO A C 1
ATOM 720 O O . PRO A 1 91 ? -9.734 17.781 9.688 1 79.56 91 PRO A O 1
ATOM 723 N N . GLN A 1 92 ? -8.938 18.781 11.523 1 80.94 92 GLN A N 1
ATOM 724 C CA . GLN A 1 92 ? -7.586 18.984 11.008 1 80.94 92 GLN A CA 1
ATOM 725 C C . GLN A 1 92 ? -6.941 17.672 10.617 1 80.94 92 GLN A C 1
ATOM 727 O O . GLN A 1 92 ? -6.148 17.609 9.672 1 80.94 92 GLN A O 1
ATOM 732 N N . TRP A 1 93 ? -7.332 16.594 11.32 1 83 93 TRP A N 1
ATOM 733 C CA . TRP A 1 93 ? -6.715 15.289 11.078 1 83 93 TRP A CA 1
ATOM 734 C C . TRP A 1 93 ? -7.324 14.609 9.859 1 83 93 TRP A C 1
ATOM 736 O O . TRP A 1 93 ? -6.793 13.617 9.359 1 83 93 TRP A O 1
ATOM 746 N N . PHE A 1 94 ? -8.398 15.211 9.336 1 87.44 94 PHE A N 1
ATOM 747 C CA . PHE A 1 94 ? -9.148 14.609 8.234 1 87.44 94 PHE A CA 1
ATOM 748 C C . PHE A 1 94 ? -8.281 14.469 6.996 1 87.44 94 PHE A C 1
ATOM 750 O O . PHE A 1 94 ? -8.211 13.391 6.398 1 87.44 94 PHE A O 1
ATOM 757 N N . ARG A 1 95 ? -7.594 15.547 6.738 1 88.62 95 ARG A N 1
ATOM 758 C CA . ARG A 1 95 ? -6.785 15.562 5.523 1 88.62 95 ARG A CA 1
ATOM 759 C C . ARG A 1 95 ? -5.641 14.562 5.613 1 88.62 95 ARG A C 1
ATOM 761 O O . ARG A 1 95 ? -5.348 13.852 4.645 1 88.62 95 ARG A O 1
ATOM 768 N N . THR A 1 96 ? -5.059 14.461 6.781 1 92.5 96 THR A N 1
ATOM 769 C CA . THR A 1 96 ? -3.938 13.547 6.992 1 92.5 96 THR A CA 1
ATOM 770 C C . THR A 1 96 ? -4.395 12.094 6.906 1 92.5 96 THR A C 1
ATOM 772 O O . THR A 1 96 ? -3.771 11.281 6.219 1 92.5 96 THR A O 1
ATOM 775 N N . ILE A 1 97 ? -5.488 11.805 7.492 1 94.62 97 ILE A N 1
ATOM 776 C CA . ILE A 1 97 ? -5.996 10.438 7.52 1 94.62 97 ILE A CA 1
ATOM 777 C C . ILE A 1 97 ? -6.441 10.023 6.117 1 94.62 97 ILE A C 1
ATOM 779 O O . ILE A 1 97 ? -6.238 8.883 5.703 1 94.62 97 ILE A O 1
ATOM 783 N N . ALA A 1 98 ? -7.008 10.984 5.469 1 94.38 98 ALA A N 1
ATOM 784 C CA . ALA A 1 98 ? -7.453 10.703 4.105 1 94.38 98 ALA A CA 1
ATOM 785 C C . ALA A 1 98 ? -6.27 10.414 3.189 1 94.38 98 ALA A C 1
ATOM 787 O O . ALA A 1 98 ? -6.332 9.516 2.35 1 94.38 98 ALA A O 1
ATOM 788 N N . LEU A 1 99 ? -5.184 11.117 3.379 1 95 99 LEU A N 1
ATOM 789 C CA . LEU A 1 99 ? -3.99 10.914 2.566 1 95 99 LEU A CA 1
ATOM 790 C C . LEU A 1 99 ? -3.32 9.594 2.906 1 95 99 LEU A C 1
ATOM 792 O O . LEU A 1 99 ? -2.848 8.883 2.014 1 95 99 LEU A O 1
ATOM 796 N N . VAL A 1 100 ? -3.271 9.258 4.137 1 96.81 100 VAL A N 1
ATOM 797 C CA . VAL A 1 100 ? -2.693 8 4.605 1 96.81 100 VAL A CA 1
ATOM 798 C C . VAL A 1 100 ? -3.494 6.824 4.055 1 96.81 100 VAL A C 1
ATOM 800 O O . VAL A 1 100 ? -2.926 5.879 3.504 1 96.81 100 VAL A O 1
ATOM 803 N N . PHE A 1 101 ? -4.824 6.953 4.141 1 97.5 101 PHE A N 1
ATOM 804 C CA . PHE A 1 101 ? -5.723 5.945 3.584 1 97.5 101 PHE A CA 1
ATOM 805 C C . PHE A 1 101 ? -5.535 5.828 2.076 1 97.5 101 PHE A C 1
ATOM 807 O O . PHE A 1 101 ? -5.418 4.719 1.546 1 97.5 101 PHE A O 1
ATOM 814 N N . GLY A 1 102 ? -5.5 6.969 1.465 1 96.19 102 GLY A N 1
ATOM 815 C CA . GLY A 1 102 ? -5.371 6.977 0.017 1 96.19 102 GLY A CA 1
ATOM 816 C C . GLY A 1 102 ? -4.082 6.344 -0.47 1 96.19 102 GLY A C 1
ATOM 817 O O . GLY A 1 102 ? -4.082 5.605 -1.459 1 96.19 102 GLY A O 1
ATOM 818 N N . ALA A 1 103 ? -3.01 6.594 0.207 1 96.88 103 ALA A N 1
ATOM 819 C CA . ALA A 1 103 ? -1.712 6.043 -0.174 1 96.88 103 ALA A CA 1
ATOM 820 C C . ALA A 1 103 ? -1.692 4.527 -0.015 1 96.88 103 ALA A C 1
ATOM 822 O O . ALA A 1 103 ? -1.213 3.811 -0.897 1 96.88 103 ALA A O 1
ATOM 823 N N . SER A 1 104 ? -2.17 4.074 1.094 1 97.38 104 SER A N 1
ATOM 824 C CA . SER A 1 104 ? -2.227 2.637 1.332 1 97.38 104 SER A CA 1
ATOM 825 C C . SER A 1 104 ? -3.166 1.95 0.346 1 97.38 104 SER A C 1
ATOM 827 O O . SER A 1 104 ? -2.822 0.914 -0.226 1 97.38 104 SER A O 1
ATOM 829 N N . TYR A 1 105 ? -4.312 2.551 0.158 1 96.12 105 TYR A N 1
ATOM 830 C CA . TYR A 1 105 ? -5.324 1.98 -0.722 1 96.12 105 TYR A CA 1
ATOM 831 C C . TYR A 1 105 ? -4.828 1.916 -2.16 1 96.12 105 TYR A C 1
ATOM 833 O O . TYR A 1 105 ? -4.992 0.898 -2.836 1 96.12 105 TYR A O 1
ATOM 841 N N . CYS A 1 106 ? -4.227 2.982 -2.648 1 94.19 106 CYS A N 1
ATOM 842 C CA . CYS A 1 106 ? -3.707 3.025 -4.012 1 94.19 106 CYS A CA 1
ATOM 843 C C . CYS A 1 106 ? -2.605 1.991 -4.207 1 94.19 106 CYS A C 1
ATOM 845 O O . CYS A 1 106 ? -2.535 1.343 -5.25 1 94.19 106 CYS A O 1
ATOM 847 N N . THR A 1 107 ? -1.801 1.834 -3.207 1 95.25 107 THR A N 1
ATOM 848 C CA . THR A 1 107 ? -0.725 0.852 -3.279 1 95.25 107 THR A CA 1
ATOM 849 C C . THR A 1 107 ? -1.289 -0.563 -3.375 1 95.25 107 THR A C 1
ATOM 851 O O . THR A 1 107 ? -0.857 -1.354 -4.215 1 95.25 107 THR A O 1
ATOM 854 N N . SER A 1 108 ? -2.25 -0.833 -2.559 1 94.19 108 SER A N 1
ATOM 855 C CA . SER A 1 108 ? -2.857 -2.158 -2.555 1 94.19 108 SER A CA 1
ATOM 856 C C . SER A 1 108 ? -3.611 -2.426 -3.854 1 94.19 108 SER A C 1
ATOM 858 O O . SER A 1 108 ? -3.52 -3.518 -4.418 1 94.19 108 SER A O 1
ATOM 860 N N . MET A 1 109 ? -4.293 -1.44 -4.324 1 92 109 MET A N 1
ATOM 861 C CA . MET A 1 109 ? -5.113 -1.604 -5.52 1 92 109 MET A CA 1
ATOM 862 C C . MET A 1 109 ? -4.242 -1.749 -6.762 1 92 109 MET A C 1
ATOM 864 O O . MET A 1 109 ? -4.562 -2.523 -7.668 1 92 109 MET A O 1
ATOM 868 N N . ALA A 1 110 ? -3.219 -1.013 -6.836 1 91.31 110 ALA A N 1
ATOM 869 C CA . ALA A 1 110 ? -2.307 -1.118 -7.973 1 91.31 110 ALA A CA 1
ATOM 870 C C . ALA A 1 110 ? -1.767 -2.539 -8.109 1 91.31 110 ALA A C 1
ATOM 872 O O . ALA A 1 110 ? -1.759 -3.102 -9.211 1 91.31 110 ALA A O 1
ATOM 873 N N . SER A 1 111 ? -1.334 -3.066 -6.984 1 89.06 111 SER A N 1
ATOM 874 C CA . SER A 1 111 ? -0.769 -4.414 -6.98 1 89.06 111 SER A CA 1
ATOM 875 C C . SER A 1 111 ? -1.817 -5.453 -7.355 1 89.06 111 SER A C 1
ATOM 877 O O . SER A 1 111 ? -1.562 -6.328 -8.188 1 89.06 111 SER A O 1
ATOM 879 N N . SER A 1 112 ? -3.01 -5.348 -6.832 1 86.12 112 SER A N 1
ATOM 880 C CA . SER A 1 112 ? -4.07 -6.32 -7.059 1 86.12 112 SER A CA 1
ATOM 881 C C . SER A 1 112 ? -4.645 -6.199 -8.469 1 86.12 112 SER A C 1
ATOM 883 O O . SER A 1 112 ? -4.895 -7.207 -9.133 1 86.12 112 SER A O 1
ATOM 885 N N . PHE A 1 113 ? -4.863 -5 -8.938 1 84.06 113 PHE A N 1
ATOM 886 C CA . PHE A 1 113 ? -5.473 -4.762 -10.234 1 84.06 113 PHE A CA 1
ATOM 887 C C . PHE A 1 113 ? -4.551 -5.227 -11.359 1 84.06 113 PHE A C 1
ATOM 889 O O . PHE A 1 113 ? -5 -5.852 -12.32 1 84.06 113 PHE A O 1
ATOM 896 N N . VAL A 1 114 ? -3.285 -4.922 -11.195 1 83.12 114 VAL A N 1
ATOM 897 C CA . VAL A 1 114 ? -2.34 -5.32 -12.234 1 83.12 114 VAL A CA 1
ATOM 898 C C . VAL A 1 114 ? -2.287 -6.844 -12.32 1 83.12 114 VAL A C 1
ATOM 900 O O . VAL A 1 114 ? -2.211 -7.406 -13.422 1 83.12 114 VAL A O 1
ATOM 903 N N . SER A 1 115 ? -2.309 -7.488 -11.258 1 79 115 SER A N 1
ATOM 904 C CA . SER A 1 115 ? -2.293 -8.945 -11.234 1 79 115 SER A CA 1
ATOM 905 C C . SER A 1 115 ? -3.527 -9.531 -11.914 1 79 115 SER A C 1
ATOM 907 O O . SER A 1 115 ? -3.422 -10.477 -12.695 1 79 115 SER A O 1
ATOM 909 N N . ILE A 1 116 ? -4.637 -8.945 -11.688 1 75.38 116 ILE A N 1
ATOM 910 C CA . ILE A 1 116 ? -5.887 -9.414 -12.281 1 75.38 116 ILE A CA 1
ATOM 911 C C . ILE A 1 116 ? -5.906 -9.102 -13.773 1 75.38 116 ILE A C 1
ATOM 913 O O . ILE A 1 116 ? -6.305 -9.945 -14.586 1 75.38 116 ILE A O 1
ATOM 917 N N . LEU A 1 117 ? -5.5 -7.906 -14.062 1 75.69 117 LEU A N 1
ATOM 918 C CA . LEU A 1 117 ? -5.477 -7.492 -15.461 1 75.69 117 LEU A CA 1
ATOM 919 C C . LEU A 1 117 ? -4.559 -8.391 -16.281 1 75.69 117 LEU A C 1
ATOM 921 O O . LEU A 1 117 ? -4.918 -8.812 -17.391 1 75.69 117 LEU A O 1
ATOM 925 N N . LEU A 1 118 ? -3.4 -8.695 -15.836 1 73.38 118 LEU A N 1
ATOM 926 C CA . LEU A 1 118 ? -2.459 -9.539 -16.562 1 73.38 118 LEU A CA 1
ATOM 927 C C . LEU A 1 118 ? -2.979 -10.969 -16.656 1 73.38 118 LEU A C 1
ATOM 929 O O . LEU A 1 118 ? -2.83 -11.617 -17.703 1 73.38 118 LEU A O 1
ATOM 933 N N . ARG A 1 119 ? -3.527 -11.406 -15.695 1 67.81 119 ARG A N 1
ATOM 934 C CA . ARG A 1 119 ? -4.078 -12.758 -15.703 1 67.81 119 ARG A CA 1
ATOM 935 C C . ARG A 1 119 ? -5.223 -12.875 -16.703 1 67.81 119 ARG A C 1
ATOM 937 O O . ARG A 1 119 ? -5.309 -13.859 -17.438 1 67.81 119 ARG A O 1
ATOM 944 N N . THR A 1 120 ? -6.047 -11.898 -16.656 1 72.62 120 THR A N 1
ATOM 945 C CA . THR A 1 120 ? -7.18 -11.906 -17.578 1 72.62 120 THR A CA 1
ATOM 946 C C . THR A 1 120 ? -6.703 -11.789 -19.016 1 72.62 120 THR A C 1
ATOM 948 O O . THR A 1 120 ? -7.258 -12.438 -19.922 1 72.62 120 THR A O 1
ATOM 951 N N . THR A 1 121 ? -5.703 -10.984 -19.172 1 72.25 121 THR A N 1
ATOM 952 C CA . THR A 1 121 ? -5.156 -10.805 -20.516 1 72.25 121 THR A CA 1
ATOM 953 C C . THR A 1 121 ? -4.52 -12.094 -21.016 1 72.25 121 THR A C 1
ATOM 955 O O . THR A 1 121 ? -4.715 -12.484 -22.172 1 72.25 121 THR A O 1
ATOM 958 N N . VAL A 1 122 ? -3.734 -12.805 -20.219 1 65.12 122 VAL A N 1
ATOM 959 C CA . VAL A 1 122 ? -3.092 -14.062 -20.594 1 65.12 122 VAL A CA 1
ATOM 960 C C . VAL A 1 122 ? -4.152 -15.125 -20.844 1 65.12 122 VAL A C 1
ATOM 962 O O . VAL A 1 122 ? -4.02 -15.938 -21.766 1 65.12 122 VAL A O 1
ATOM 965 N N . TYR A 1 123 ? -5.176 -15.109 -20.094 1 64.5 123 TYR A N 1
ATOM 966 C CA . TYR A 1 123 ? -6.27 -16.062 -20.281 1 64.5 123 TYR A CA 1
ATOM 967 C C . TYR A 1 123 ? -6.969 -15.812 -21.625 1 64.5 123 TYR A C 1
ATOM 969 O O . TYR A 1 123 ? -7.258 -16.766 -22.359 1 64.5 123 TYR A O 1
ATOM 977 N N . MET A 1 124 ? -7.27 -14.539 -21.812 1 68.31 124 MET A N 1
ATOM 978 C CA . MET A 1 124 ? -7.941 -14.188 -23.062 1 68.31 124 MET A CA 1
ATOM 979 C C . MET A 1 124 ? -7.09 -14.586 -24.266 1 68.31 124 MET A C 1
ATOM 981 O O . MET A 1 124 ? -7.605 -15.117 -25.25 1 68.31 124 MET A O 1
ATOM 985 N N . PHE A 1 125 ? -5.793 -14.391 -24.281 1 67.62 125 PHE A N 1
ATOM 986 C CA . PHE A 1 125 ? -4.887 -14.742 -25.375 1 67.62 125 PHE A CA 1
ATOM 987 C C . PHE A 1 125 ? -4.812 -16.25 -25.547 1 67.62 125 PHE A C 1
ATOM 989 O O . PHE A 1 125 ? -4.754 -16.75 -26.672 1 67.62 125 PHE A O 1
ATOM 996 N N . SER A 1 126 ? -4.703 -16.969 -24.406 1 65.5 126 SER A N 1
ATOM 997 C CA . SER A 1 126 ? -4.641 -18.422 -24.453 1 65.5 126 SER A CA 1
ATOM 998 C C . SER A 1 126 ? -5.887 -19.016 -25.109 1 65.5 126 SER A C 1
ATOM 1000 O O . SER A 1 126 ? -5.805 -19.984 -25.859 1 65.5 126 SER A O 1
ATOM 1002 N N . VAL A 1 127 ? -6.977 -18.359 -24.812 1 65.31 127 VAL A N 1
ATOM 1003 C CA . VAL A 1 127 ? -8.234 -18.812 -25.391 1 65.31 127 VAL A CA 1
ATOM 1004 C C . VAL A 1 127 ? -8.273 -18.453 -26.891 1 65.31 127 VAL A C 1
ATOM 1006 O O . VAL A 1 127 ? -8.742 -19.25 -27.703 1 65.31 127 VAL A O 1
ATOM 1009 N N . LEU A 1 128 ? -7.82 -17.328 -27.156 1 68.69 128 LEU A N 1
ATOM 1010 C CA . LEU A 1 128 ? -7.852 -16.844 -28.531 1 68.69 128 LEU A CA 1
ATOM 1011 C C . LEU A 1 128 ? -6.895 -17.641 -29.406 1 68.69 128 LEU A C 1
ATOM 1013 O O . LEU A 1 128 ? -7.191 -17.906 -30.578 1 68.69 128 LEU A O 1
ATOM 1017 N N . PHE A 1 129 ? -5.766 -18.078 -28.906 1 66.44 129 PHE A N 1
ATOM 1018 C CA . PHE A 1 129 ? -4.781 -18.781 -29.719 1 66.44 129 PHE A CA 1
ATOM 1019 C C . PHE A 1 129 ? -4.977 -20.281 -29.641 1 66.44 129 PHE A C 1
ATOM 1021 O O . PHE A 1 129 ? -4.375 -21.047 -30.406 1 66.44 129 PHE A O 1
ATOM 1028 N N . LYS A 1 130 ? -5.477 -20.859 -28.547 1 61.28 130 LYS A N 1
ATOM 1029 C CA . LYS A 1 130 ? -5.84 -22.281 -28.562 1 61.28 130 LYS A CA 1
ATOM 1030 C C . LYS A 1 130 ? -6.871 -22.562 -29.641 1 61.28 130 LYS A C 1
ATOM 1032 O O . LYS A 1 130 ? -6.91 -23.672 -30.188 1 61.28 130 LYS A O 1
ATOM 1037 N N . PHE A 1 131 ? -7.551 -21.562 -30.109 1 43.69 131 PHE A N 1
ATOM 1038 C CA . PHE A 1 131 ? -8.297 -21.875 -31.328 1 43.69 131 PHE A CA 1
ATOM 1039 C C . PHE A 1 131 ? -7.449 -21.625 -32.562 1 43.69 131 PHE A C 1
ATOM 1041 O O . PHE A 1 131 ? -6.676 -20.656 -32.594 1 43.69 131 PHE A O 1
ATOM 1048 N N . MET B 1 1 ? 14.156 16.797 22.016 1 62.5 1 MET B N 1
ATOM 1049 C CA . MET B 1 1 ? 14.578 15.836 23.031 1 62.5 1 MET B CA 1
ATOM 1050 C C . MET B 1 1 ? 15.336 14.672 22.391 1 62.5 1 MET B C 1
ATOM 1052 O O . MET B 1 1 ? 15.273 14.477 21.172 1 62.5 1 MET B O 1
ATOM 1056 N N . VAL B 1 2 ? 16.141 14.125 23.141 1 62.62 2 VAL B N 1
ATOM 1057 C CA . VAL B 1 2 ? 16.969 12.992 22.734 1 62.62 2 VAL B CA 1
ATOM 1058 C C . VAL B 1 2 ? 16.141 12.039 21.875 1 62.62 2 VAL B C 1
ATOM 1060 O O . VAL B 1 2 ? 16.641 11.547 20.859 1 62.62 2 VAL B O 1
ATOM 1063 N N . THR B 1 3 ? 14.945 11.93 22.281 1 72 3 THR B N 1
ATOM 1064 C CA . THR B 1 3 ? 14.062 11.008 21.578 1 72 3 THR B CA 1
ATOM 1065 C C . THR B 1 3 ? 13.797 11.508 20.156 1 72 3 THR B C 1
ATOM 1067 O O . THR B 1 3 ? 13.727 10.711 19.219 1 72 3 THR B O 1
ATOM 1070 N N . ASP B 1 4 ? 13.766 12.719 20.078 1 79.75 4 ASP B N 1
ATOM 1071 C CA . ASP B 1 4 ? 13.539 13.312 18.75 1 79.75 4 ASP B CA 1
ATOM 1072 C C . ASP B 1 4 ? 14.766 13.133 17.859 1 79.75 4 ASP B C 1
ATOM 1074 O O . ASP B 1 4 ? 14.625 12.859 16.672 1 79.75 4 ASP B O 1
ATOM 1078 N N . LYS B 1 5 ? 15.93 13.18 18.562 1 82.25 5 LYS B N 1
ATOM 1079 C CA . LYS B 1 5 ? 17.156 13.039 17.781 1 82.25 5 LYS B CA 1
ATOM 1080 C C . LYS B 1 5 ? 17.375 11.594 17.328 1 82.25 5 LYS B C 1
ATOM 1082 O O . LYS B 1 5 ? 17.828 11.352 16.219 1 82.25 5 LYS B O 1
ATOM 1087 N N . VAL B 1 6 ? 17.031 10.727 18.203 1 83.81 6 VAL B N 1
ATOM 1088 C CA . VAL B 1 6 ? 17.188 9.312 17.875 1 83.81 6 VAL B CA 1
ATOM 1089 C C . VAL B 1 6 ? 16.203 8.938 16.766 1 83.81 6 VAL B C 1
ATOM 1091 O O . VAL B 1 6 ? 16.578 8.266 15.805 1 83.81 6 VAL B O 1
ATOM 1094 N N . ARG B 1 7 ? 14.945 9.328 16.953 1 85.12 7 ARG B N 1
ATOM 1095 C CA . ARG B 1 7 ? 13.93 9.07 15.938 1 85.12 7 ARG B CA 1
ATOM 1096 C C . ARG B 1 7 ? 14.352 9.641 14.586 1 85.12 7 ARG B C 1
ATOM 1098 O O . ARG B 1 7 ? 14.273 8.953 13.562 1 85.12 7 ARG B O 1
ATOM 1105 N N . ASP B 1 8 ? 14.883 10.852 14.648 1 87.19 8 ASP B N 1
ATOM 1106 C CA . ASP B 1 8 ? 15.32 11.5 13.414 1 87.19 8 ASP B CA 1
ATOM 1107 C C . ASP B 1 8 ? 16.5 10.766 12.797 1 87.19 8 ASP B C 1
ATOM 1109 O O . ASP B 1 8 ? 16.594 10.633 11.57 1 87.19 8 ASP B O 1
ATOM 1113 N N . GLY B 1 9 ? 17.328 10.273 13.664 1 89.06 9 GLY B N 1
ATOM 1114 C CA . GLY B 1 9 ? 18.469 9.508 13.18 1 89.06 9 GLY B CA 1
ATOM 1115 C C . GLY B 1 9 ? 18.094 8.203 12.523 1 89.06 9 GLY B C 1
ATOM 1116 O O . GLY B 1 9 ? 18.609 7.852 11.469 1 89.06 9 GLY B O 1
ATOM 1117 N N . ILE B 1 10 ? 17.156 7.562 13.117 1 91.38 10 ILE B N 1
ATOM 1118 C CA . ILE B 1 10 ? 16.688 6.293 12.578 1 91.38 10 ILE B CA 1
ATOM 1119 C C . ILE B 1 10 ? 16.016 6.531 11.227 1 91.38 10 ILE B C 1
ATOM 1121 O O . ILE B 1 10 ? 16.234 5.781 10.273 1 91.38 10 ILE B O 1
ATOM 1125 N N . LEU B 1 11 ? 15.266 7.574 11.156 1 91.56 11 LEU B N 1
ATOM 1126 C CA . LEU B 1 11 ? 14.547 7.898 9.93 1 91.56 11 LEU B CA 1
ATOM 1127 C C . LEU B 1 11 ? 15.523 8.25 8.812 1 91.56 11 LEU B C 1
ATOM 1129 O O . LEU B 1 11 ? 15.312 7.863 7.656 1 91.56 11 LEU B O 1
ATOM 1133 N N . VAL B 1 12 ? 16.625 8.891 9.203 1 91.94 12 VAL B N 1
ATOM 1134 C CA . VAL B 1 12 ? 17.609 9.281 8.203 1 91.94 12 VAL B CA 1
ATOM 1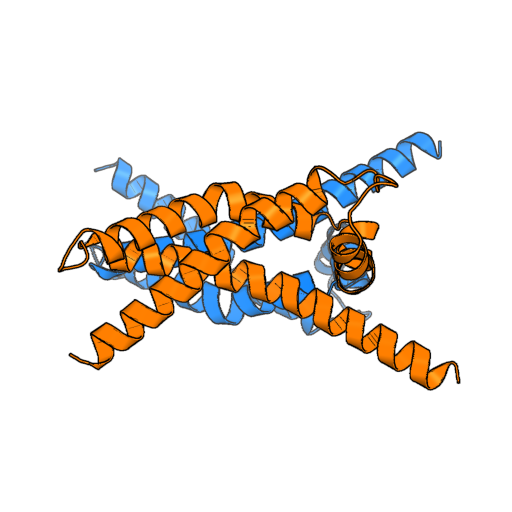135 C C . VAL B 1 12 ? 18.312 8.039 7.641 1 91.94 12 VAL B C 1
ATOM 1137 O O . VAL B 1 12 ? 18.484 7.918 6.426 1 91.94 12 VAL B O 1
ATOM 1140 N N . VAL B 1 13 ? 18.641 7.176 8.508 1 94 13 VAL B N 1
ATOM 1141 C CA . VAL B 1 13 ? 19.312 5.953 8.07 1 94 13 VAL B CA 1
ATOM 1142 C C . VAL B 1 13 ? 18.375 5.129 7.203 1 94 13 VAL B C 1
ATOM 1144 O O . VAL B 1 13 ? 18.75 4.668 6.125 1 94 13 VAL B O 1
ATOM 1147 N N . PHE B 1 14 ? 17.156 4.992 7.68 1 95.5 14 PHE B N 1
ATOM 1148 C CA . PHE B 1 14 ? 16.156 4.211 6.965 1 95.5 14 PHE B CA 1
ATOM 1149 C C . PHE B 1 14 ? 15.914 4.793 5.578 1 95.5 14 PHE B C 1
ATOM 1151 O O . PHE B 1 14 ? 15.938 4.066 4.582 1 95.5 14 PHE B O 1
ATOM 1158 N N . LEU B 1 15 ? 15.773 6.051 5.535 1 95.12 15 LEU B N 1
ATOM 1159 C CA . LEU B 1 15 ? 15.43 6.703 4.277 1 95.12 15 LEU B CA 1
ATOM 1160 C C . LEU B 1 15 ? 16.625 6.699 3.322 1 95.12 15 LEU B C 1
ATOM 1162 O O . LEU B 1 15 ? 16.438 6.613 2.104 1 95.12 15 LEU B O 1
ATOM 1166 N N . THR B 1 16 ? 17.828 6.684 3.838 1 93.25 16 THR B N 1
ATOM 1167 C CA . THR B 1 16 ? 19.016 6.617 2.998 1 93.25 16 THR B CA 1
ATOM 1168 C C . THR B 1 16 ? 19.156 5.238 2.365 1 93.25 16 THR B C 1
ATOM 1170 O O . THR B 1 16 ? 19.438 5.121 1.168 1 93.25 16 THR B O 1
ATOM 1173 N N . VAL B 1 17 ? 18.953 4.238 3.164 1 93.06 17 VAL 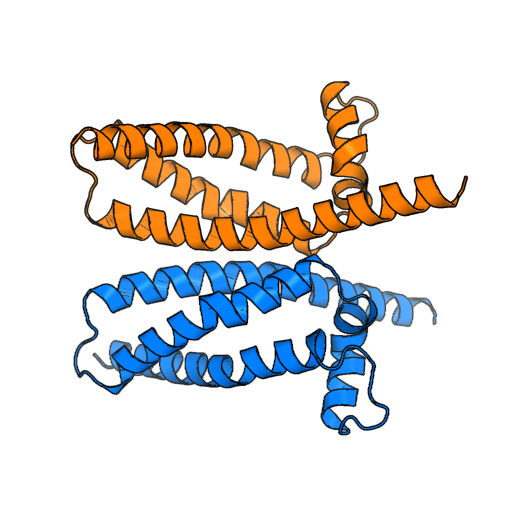B N 1
ATOM 1174 C CA . VAL B 1 17 ? 19 2.873 2.654 1 93.06 17 VAL B CA 1
ATOM 1175 C C . VAL B 1 17 ? 17.906 2.682 1.599 1 93.06 17 VAL B C 1
ATOM 1177 O O . VAL B 1 17 ? 18.156 2.1 0.541 1 93.06 17 VAL B O 1
ATOM 1180 N N . PHE B 1 18 ? 16.766 3.158 1.866 1 94.62 18 PHE B N 1
ATOM 1181 C CA . PHE B 1 18 ? 15.633 3.061 0.945 1 94.62 18 PHE B CA 1
ATOM 1182 C C . PHE B 1 18 ? 15.945 3.77 -0.367 1 94.62 18 PHE B C 1
ATOM 1184 O O . PHE B 1 18 ? 15.617 3.266 -1.443 1 94.62 18 PHE B O 1
ATOM 1191 N N . ALA B 1 19 ? 16.578 4.91 -0.297 1 91.44 19 ALA B N 1
ATOM 1192 C CA . ALA B 1 19 ? 16.875 5.734 -1.465 1 91.44 19 ALA B CA 1
ATOM 1193 C C . ALA B 1 19 ? 17.812 5.008 -2.426 1 91.44 19 ALA B C 1
ATOM 1195 O O . ALA B 1 19 ? 17.734 5.191 -3.643 1 91.44 19 ALA B O 1
ATOM 1196 N N . VAL B 1 20 ? 18.594 4.145 -1.916 1 89.62 20 VAL B N 1
ATOM 1197 C CA . VAL B 1 20 ? 19.562 3.412 -2.736 1 89.62 20 VAL B CA 1
ATOM 1198 C C . VAL B 1 20 ? 18.938 2.105 -3.217 1 89.62 20 VAL B C 1
ATOM 1200 O O . VAL B 1 20 ? 19.078 1.729 -4.383 1 89.62 20 VAL B O 1
ATOM 1203 N N . ALA B 1 21 ? 18.156 1.528 -2.373 1 87.62 21 ALA B N 1
ATOM 1204 C CA . ALA B 1 21 ? 17.625 0.194 -2.633 1 87.62 21 ALA B CA 1
ATOM 1205 C C . ALA B 1 21 ? 16.5 0.242 -3.67 1 87.62 21 ALA B C 1
ATOM 1207 O O . ALA B 1 21 ? 16.391 -0.649 -4.516 1 87.62 21 ALA B O 1
ATOM 1208 N N . ALA B 1 22 ? 15.703 1.267 -3.645 1 87.75 22 ALA B N 1
ATOM 1209 C CA . ALA B 1 22 ? 14.508 1.325 -4.477 1 87.75 22 ALA B CA 1
ATOM 1210 C C . ALA B 1 22 ? 14.867 1.313 -5.961 1 87.75 22 ALA B C 1
ATOM 1212 O O . ALA B 1 22 ? 14.367 0.479 -6.719 1 87.75 22 ALA B O 1
ATOM 1213 N N . PRO B 1 23 ? 15.781 2.203 -6.379 1 83.56 23 PRO B N 1
ATOM 1214 C CA . PRO B 1 23 ? 16.156 2.17 -7.797 1 83.56 23 PRO B CA 1
ATOM 1215 C C . PRO B 1 23 ? 16.906 0.902 -8.18 1 83.56 23 PRO B C 1
ATOM 1217 O O . PRO B 1 23 ? 16.797 0.434 -9.312 1 83.56 23 PRO B O 1
ATOM 1220 N N . LEU B 1 24 ? 17.625 0.337 -7.277 1 80.94 24 LEU B N 1
ATOM 1221 C CA . LEU B 1 24 ? 18.375 -0.889 -7.543 1 80.94 24 LEU B CA 1
ATOM 1222 C C . LEU B 1 24 ? 17.422 -2.062 -7.77 1 80.94 24 LEU B C 1
ATOM 1224 O O . LEU B 1 24 ? 17.625 -2.855 -8.695 1 80.94 24 LEU B O 1
ATOM 1228 N N . ASP B 1 25 ? 16.391 -2.09 -6.945 1 77.88 25 ASP B N 1
ATOM 1229 C CA . ASP B 1 25 ? 15.406 -3.146 -7.105 1 77.88 25 ASP B CA 1
ATOM 1230 C C . ASP B 1 25 ? 14.68 -3.023 -8.445 1 77.88 25 ASP B C 1
ATOM 1232 O O . ASP B 1 25 ? 14.461 -4.023 -9.133 1 77.88 25 ASP B O 1
ATOM 1236 N N . ALA B 1 26 ? 14.312 -1.912 -8.812 1 78.56 26 ALA B N 1
ATOM 1237 C CA . ALA B 1 26 ? 13.609 -1.672 -10.07 1 78.56 26 ALA B CA 1
ATOM 1238 C C . ALA B 1 26 ? 14.516 -1.97 -11.266 1 78.56 26 ALA B C 1
ATOM 1240 O O . ALA B 1 26 ? 14.07 -2.553 -12.258 1 78.56 26 ALA B O 1
ATOM 1241 N N . GLY B 1 27 ? 15.734 -1.54 -11.133 1 74.81 27 GLY B N 1
ATOM 1242 C CA . GLY B 1 27 ? 16.688 -1.795 -12.195 1 74.81 27 GLY B CA 1
ATOM 1243 C C . GLY B 1 27 ? 16.984 -3.271 -12.391 1 74.81 27 GLY B C 1
ATOM 1244 O O . GLY B 1 27 ? 17.016 -3.756 -13.523 1 74.81 27 GLY B O 1
ATOM 1245 N N . LEU B 1 28 ? 17.094 -3.85 -11.344 1 66.88 28 LEU B N 1
ATOM 1246 C CA . LEU B 1 28 ? 17.422 -5.27 -11.398 1 66.88 28 LEU B CA 1
ATOM 1247 C C . LEU B 1 28 ? 16.266 -6.082 -11.945 1 66.88 28 LEU B C 1
ATOM 1249 O O . LEU B 1 28 ? 16.453 -7.004 -12.742 1 66.88 28 LEU B O 1
ATOM 1253 N N . LEU B 1 29 ? 15.164 -5.703 -11.523 1 64.75 29 LEU B N 1
ATOM 1254 C CA . LEU B 1 29 ? 14.008 -6.516 -11.898 1 64.75 29 LEU B CA 1
ATOM 1255 C C . LEU B 1 29 ? 13.477 -6.102 -13.273 1 64.75 29 LEU B C 1
ATOM 1257 O O . LEU B 1 29 ? 13.07 -6.953 -14.062 1 64.75 29 LEU B O 1
ATOM 1261 N N . LEU B 1 30 ? 13.438 -4.84 -13.422 1 62.88 30 LEU B N 1
ATOM 1262 C CA . LEU B 1 30 ? 12.805 -4.363 -14.648 1 62.88 30 LEU B CA 1
ATOM 1263 C C . LEU B 1 30 ? 13.781 -4.398 -15.812 1 62.88 30 LEU B C 1
ATOM 1265 O O . LEU B 1 30 ? 13.391 -4.672 -16.953 1 62.88 30 LEU B O 1
ATOM 1269 N N . LEU B 1 31 ? 14.922 -3.9 -15.5 1 56.69 31 LEU B N 1
ATOM 1270 C CA . LEU B 1 31 ? 15.875 -3.812 -16.594 1 56.69 31 LEU B CA 1
ATOM 1271 C C . LEU B 1 31 ? 16.547 -5.156 -16.844 1 56.69 31 LEU B C 1
ATOM 1273 O O . LEU B 1 31 ? 16.938 -5.473 -17.969 1 56.69 31 LEU B O 1
ATOM 1277 N N . PHE B 1 32 ? 16.828 -5.914 -15.812 1 52.97 32 PHE B N 1
ATOM 1278 C CA . PHE B 1 32 ? 17.578 -7.141 -16.062 1 52.97 32 PHE B CA 1
ATOM 1279 C C . PHE B 1 32 ? 16.641 -8.32 -16.281 1 52.97 32 PHE B C 1
ATOM 1281 O O . PHE B 1 32 ? 16.891 -9.422 -15.805 1 52.97 32 PHE B O 1
ATOM 1288 N N . ARG B 1 33 ? 15.492 -8.008 -16.688 1 50.94 33 ARG B N 1
ATOM 1289 C CA . ARG B 1 33 ? 14.586 -9.062 -17.125 1 50.94 33 ARG B CA 1
ATOM 1290 C C . ARG B 1 33 ? 15.352 -10.219 -17.75 1 50.94 33 ARG B C 1
ATOM 1292 O O . ARG B 1 33 ? 15.016 -11.383 -17.531 1 50.94 33 ARG B O 1
ATOM 1299 N N . ASP B 1 34 ? 15.984 -9.883 -18.859 1 45.75 34 ASP B N 1
ATOM 1300 C CA . ASP B 1 34 ? 16.781 -10.883 -19.562 1 45.75 34 ASP B CA 1
ATOM 1301 C C . ASP B 1 34 ? 18.125 -11.094 -18.891 1 45.75 34 ASP B C 1
ATOM 1303 O O . ASP B 1 34 ? 18.797 -10.133 -18.516 1 45.75 34 ASP B O 1
ATOM 1307 N N . GLY B 1 35 ? 18.094 -11.961 -17.734 1 45.66 35 GLY B N 1
ATOM 1308 C CA . GLY B 1 35 ? 19.312 -12.453 -17.109 1 45.66 35 GLY B CA 1
ATOM 1309 C C . GLY B 1 35 ? 20.562 -12.094 -17.891 1 45.66 35 GLY B C 1
ATOM 1310 O O . GLY B 1 35 ? 20.875 -12.711 -18.906 1 45.66 35 GLY B O 1
ATOM 1311 N N . PRO B 1 36 ? 20.953 -10.969 -17.938 1 44.94 36 PRO B N 1
ATOM 1312 C CA . PRO B 1 36 ? 22.266 -10.914 -18.609 1 44.94 36 PRO B CA 1
ATOM 1313 C C . PRO B 1 36 ? 23.297 -11.836 -17.953 1 44.94 36 PRO B C 1
ATOM 1315 O O . PRO B 1 36 ? 23.219 -12.109 -16.766 1 44.94 36 PRO B O 1
ATOM 1318 N N . SER B 1 37 ? 23.719 -12.82 -18.656 1 49 37 SER B N 1
ATOM 1319 C CA . SER B 1 37 ? 24.906 -13.617 -18.328 1 49 37 SER B CA 1
ATOM 1320 C C . SER B 1 37 ? 25.938 -12.797 -17.578 1 49 37 SER B C 1
ATOM 1322 O O . SER B 1 37 ? 26.812 -13.352 -16.922 1 49 37 SER B O 1
ATOM 1324 N N . SER B 1 38 ? 25.797 -11.539 -17.625 1 47.78 38 SER B N 1
ATOM 1325 C CA . SER B 1 38 ? 26.938 -10.781 -17.141 1 47.78 38 SER B CA 1
ATOM 1326 C C . SER B 1 38 ? 26.656 -10.156 -15.789 1 47.78 38 SER B C 1
ATOM 1328 O O . SER B 1 38 ? 27.25 -9.133 -15.43 1 47.78 38 SER B O 1
ATOM 1330 N N . LEU B 1 39 ? 25.656 -10.5 -15.125 1 52.69 39 LEU B N 1
ATOM 1331 C CA . LEU B 1 39 ? 25.422 -9.875 -13.828 1 52.69 39 LEU B CA 1
ATOM 1332 C C . LEU B 1 39 ? 26.547 -10.203 -12.859 1 52.69 39 LEU B C 1
ATOM 1334 O O . LEU B 1 39 ? 27.109 -11.305 -12.906 1 52.69 39 LEU B O 1
ATOM 1338 N N . SER B 1 40 ? 26.891 -9.281 -12.164 1 56.72 40 SER B N 1
ATOM 1339 C CA . SER B 1 40 ? 27.938 -9.461 -11.172 1 56.72 40 SER B CA 1
ATOM 1340 C C . SER B 1 40 ? 27.531 -10.5 -10.125 1 56.72 40 SER B C 1
ATOM 1342 O O . SER B 1 40 ? 26.344 -10.711 -9.883 1 56.72 40 SER B O 1
ATOM 1344 N N . PRO B 1 41 ? 28.406 -11.203 -9.578 1 54.56 41 PRO B N 1
ATOM 1345 C CA . PRO B 1 41 ? 28.203 -12.312 -8.641 1 54.56 41 PRO B CA 1
ATOM 1346 C C . PRO B 1 41 ? 27.25 -11.953 -7.508 1 54.56 41 PRO B C 1
ATOM 1348 O O . PRO B 1 41 ? 26.406 -12.773 -7.133 1 54.56 41 PRO B O 1
ATOM 1351 N N . PRO B 1 42 ? 27.281 -10.883 -7 1 55.12 42 PRO B N 1
ATOM 1352 C CA . PRO B 1 42 ? 26.359 -10.641 -5.883 1 55.12 42 PRO B CA 1
ATOM 1353 C C . PRO B 1 42 ? 24.906 -10.531 -6.332 1 55.12 42 PRO B C 1
ATOM 1355 O O . PRO B 1 42 ? 24 -10.938 -5.602 1 55.12 42 PRO B O 1
ATOM 1358 N N . LEU B 1 43 ? 24.75 -9.969 -7.352 1 55.22 43 LEU B N 1
ATOM 1359 C CA . LEU B 1 43 ? 23.406 -9.836 -7.875 1 55.22 43 LEU B CA 1
ATOM 1360 C C . LEU B 1 43 ? 22.844 -11.188 -8.305 1 55.22 43 LEU B C 1
ATOM 1362 O O . LEU B 1 43 ? 21.641 -11.43 -8.188 1 55.22 43 LEU B O 1
ATOM 1366 N N . LEU B 1 44 ? 23.766 -11.945 -8.734 1 53.97 44 LEU B N 1
ATOM 1367 C CA . LEU B 1 44 ? 23.391 -13.32 -9.07 1 53.97 44 LEU B CA 1
ATOM 1368 C C . LEU B 1 44 ? 22.906 -14.062 -7.832 1 53.97 44 LEU B C 1
ATOM 1370 O O . LEU B 1 44 ? 21.953 -14.844 -7.906 1 53.97 44 LEU B O 1
ATOM 1374 N N . LEU B 1 45 ? 23.578 -13.836 -6.75 1 52.62 45 LEU B N 1
ATOM 1375 C CA . LEU B 1 45 ? 23.188 -14.477 -5.5 1 52.62 45 LEU B CA 1
ATOM 1376 C C . LEU B 1 45 ? 21.828 -13.961 -5.023 1 52.62 45 LEU B C 1
ATOM 1378 O O . LEU B 1 45 ? 21.016 -14.727 -4.516 1 52.62 45 LEU B O 1
ATOM 1382 N N . TYR B 1 46 ? 21.766 -12.672 -5.062 1 51.53 46 TYR B N 1
ATOM 1383 C CA . TYR B 1 46 ? 20.5 -12.078 -4.672 1 51.53 46 TYR B CA 1
ATOM 1384 C C . TYR B 1 46 ? 19.359 -12.648 -5.504 1 51.53 46 TYR B C 1
ATOM 1386 O O . TYR B 1 46 ? 18.281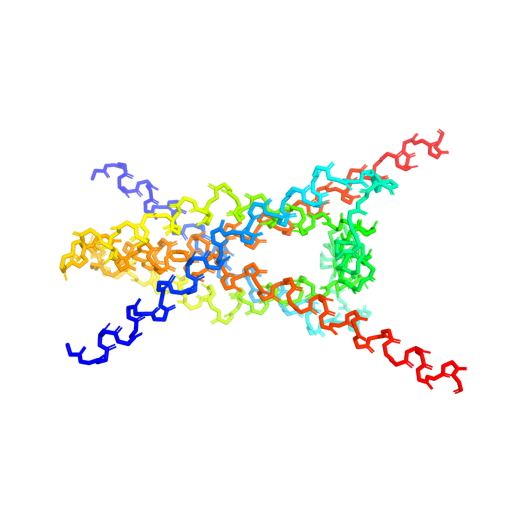 -12.961 -4.973 1 51.53 46 TYR B O 1
ATOM 1394 N N . ARG B 1 47 ? 19.625 -12.695 -6.727 1 53.19 47 ARG B N 1
ATOM 1395 C CA . ARG B 1 47 ? 18.641 -13.25 -7.645 1 53.19 47 ARG B CA 1
ATOM 1396 C C . ARG B 1 47 ? 18.344 -14.711 -7.309 1 53.19 47 ARG B C 1
ATOM 1398 O O . ARG B 1 47 ? 17.188 -15.148 -7.391 1 53.19 47 ARG B O 1
ATOM 1405 N N . LYS B 1 48 ? 19.391 -15.445 -7.211 1 51.16 48 LYS B N 1
ATOM 1406 C CA . LYS B 1 48 ? 19.203 -16.859 -6.898 1 51.16 48 LYS B CA 1
ATOM 1407 C C . LYS B 1 48 ? 18.359 -17.047 -5.645 1 51.16 48 LYS B C 1
ATOM 1409 O O . LYS B 1 48 ? 17.484 -17.906 -5.605 1 51.16 48 LYS B O 1
ATOM 1414 N N . LYS B 1 49 ? 18.766 -16.266 -4.695 1 47.94 49 LYS B N 1
ATOM 1415 C CA . LYS B 1 49 ? 18.188 -16.484 -3.369 1 47.94 49 LYS B CA 1
ATOM 1416 C C . LYS B 1 49 ? 16.781 -15.867 -3.273 1 47.94 49 LYS B C 1
ATOM 1418 O O . LYS B 1 49 ? 15.859 -16.5 -2.762 1 47.94 49 LYS B O 1
ATOM 1423 N N . TYR B 1 50 ? 16.719 -14.633 -3.459 1 49.53 50 TYR B N 1
ATOM 1424 C CA . TYR B 1 50 ? 15.477 -13.914 -3.225 1 49.53 50 TYR B CA 1
ATOM 1425 C C . TYR B 1 50 ? 14.703 -13.727 -4.527 1 49.53 50 TYR B C 1
ATOM 1427 O O . TYR B 1 50 ? 13.469 -13.688 -4.523 1 49.53 50 TYR B O 1
ATOM 1435 N N . GLY B 1 51 ? 15.461 -13.578 -5.562 1 48.66 51 GLY B N 1
ATOM 1436 C CA . GLY B 1 51 ? 15.109 -13.086 -6.883 1 48.66 51 GLY B CA 1
ATOM 1437 C C . GLY B 1 51 ? 14.406 -14.125 -7.738 1 48.66 51 GLY B C 1
ATOM 1438 O O . GLY B 1 51 ? 13.766 -13.789 -8.734 1 48.66 51 GLY B O 1
ATOM 1439 N N . GLU B 1 52 ? 14.812 -15.297 -7.434 1 49.62 52 GLU B N 1
ATOM 1440 C CA . GLU B 1 52 ? 14.32 -16.25 -8.422 1 49.62 52 GLU B CA 1
ATOM 1441 C C . GLU B 1 52 ? 12.797 -16.219 -8.5 1 49.62 52 GLU B C 1
ATOM 1443 O O . GLU B 1 52 ? 12.227 -16.219 -9.594 1 49.62 52 GLU B O 1
ATOM 1448 N N . TYR B 1 53 ? 12.289 -16.391 -7.367 1 49.53 53 TYR B N 1
ATOM 1449 C CA . TYR B 1 53 ? 10.844 -16.453 -7.52 1 49.53 53 TYR B CA 1
ATOM 1450 C C . TYR B 1 53 ? 10.289 -15.117 -7.996 1 49.53 53 TYR B C 1
ATOM 1452 O O . TYR B 1 53 ? 9.516 -15.062 -8.953 1 49.53 53 TYR B O 1
ATOM 1460 N N . LEU B 1 54 ? 10.641 -14.047 -7.312 1 54 54 LEU B N 1
ATOM 1461 C CA . LEU B 1 54 ? 10.133 -12.734 -7.707 1 54 54 LEU B CA 1
ATOM 1462 C C . LEU B 1 54 ? 10.672 -12.336 -9.078 1 54 54 LEU B C 1
ATOM 1464 O O . LEU B 1 54 ? 9.953 -11.719 -9.875 1 54 54 LEU B O 1
ATOM 1468 N N . ALA B 1 55 ? 12.008 -12.711 -9.227 1 51.53 55 ALA B N 1
ATOM 1469 C CA . ALA B 1 55 ? 12.688 -12.391 -10.477 1 51.53 55 ALA B CA 1
ATOM 1470 C C . ALA B 1 55 ? 12.273 -13.344 -11.586 1 51.53 55 ALA B C 1
ATOM 1472 O O . ALA B 1 55 ? 12.07 -12.93 -12.734 1 51.53 55 ALA B O 1
ATOM 1473 N N . THR B 1 56 ? 12.18 -14.594 -11.211 1 52.47 56 THR B N 1
ATOM 1474 C CA . THR B 1 56 ? 11.891 -15.531 -12.297 1 52.47 56 THR B CA 1
ATOM 1475 C C . THR B 1 56 ? 10.406 -15.484 -12.664 1 52.47 56 THR B C 1
ATOM 1477 O O . THR B 1 56 ? 10.055 -15.539 -13.844 1 52.47 56 THR B O 1
ATOM 1480 N N . GLN B 1 57 ? 9.633 -15.289 -11.578 1 58.22 57 GLN B N 1
ATOM 1481 C CA . GLN B 1 57 ? 8.227 -15.32 -11.969 1 58.22 57 GLN B CA 1
ATOM 1482 C C . GLN B 1 57 ? 7.688 -13.914 -12.211 1 58.22 57 GLN B C 1
ATOM 1484 O O . GLN B 1 57 ? 6.789 -13.719 -13.031 1 58.22 57 GLN B O 1
ATOM 1489 N N . LYS B 1 58 ? 8.555 -12.93 -11.859 1 64.75 58 LYS B N 1
ATOM 1490 C CA . LYS B 1 58 ? 8.172 -11.523 -11.953 1 64.75 58 LYS B CA 1
ATOM 1491 C C . LYS B 1 58 ? 6.656 -11.359 -11.883 1 64.75 58 LYS B C 1
ATOM 1493 O O . LYS B 1 58 ? 6.023 -10.93 -12.844 1 64.75 58 LYS B O 1
ATOM 1498 N N . PRO B 1 59 ? 6.262 -11.734 -10.688 1 75.31 59 PRO B N 1
ATOM 1499 C CA . PRO B 1 59 ? 4.805 -11.617 -10.609 1 75.31 59 PRO B CA 1
ATOM 1500 C C . PRO B 1 59 ? 4.312 -10.188 -10.812 1 75.31 59 PRO B C 1
ATOM 1502 O O . PRO B 1 59 ? 4.996 -9.234 -10.422 1 75.31 59 PRO B O 1
ATOM 1505 N N . ALA B 1 60 ? 3.273 -10.094 -11.461 1 79.19 60 ALA B N 1
ATOM 1506 C CA . ALA B 1 60 ? 2.723 -8.805 -11.875 1 79.19 60 ALA B CA 1
ATOM 1507 C C . ALA B 1 60 ? 2.525 -7.879 -10.68 1 79.19 60 ALA B C 1
ATOM 1509 O O . ALA B 1 60 ? 2.748 -6.672 -10.773 1 79.19 60 ALA B O 1
ATOM 1510 N N . PHE B 1 61 ? 2.098 -8.469 -9.539 1 83.81 61 PHE B N 1
ATOM 1511 C CA . PHE B 1 61 ? 1.869 -7.633 -8.367 1 83.81 61 PHE B CA 1
ATOM 1512 C C . PHE B 1 61 ? 3.168 -6.984 -7.906 1 83.81 61 PHE B C 1
ATOM 1514 O O . PHE B 1 61 ? 3.17 -5.84 -7.449 1 83.81 61 PHE B O 1
ATOM 1521 N N . PHE B 1 62 ? 4.266 -7.703 -8.047 1 83.81 62 PHE B N 1
ATOM 1522 C CA . PHE B 1 62 ? 5.551 -7.191 -7.586 1 83.81 62 PHE B CA 1
ATOM 1523 C C . PHE B 1 62 ? 6.059 -6.09 -8.508 1 83.81 62 PHE B C 1
ATOM 1525 O O . PHE B 1 62 ? 6.625 -5.098 -8.039 1 83.81 62 PHE B O 1
ATOM 1532 N N . VAL B 1 63 ? 5.863 -6.285 -9.711 1 83.69 63 VAL B N 1
ATOM 1533 C CA . VAL B 1 63 ? 6.266 -5.27 -10.68 1 83.69 63 VAL B CA 1
ATOM 1534 C C . VAL B 1 63 ? 5.5 -3.977 -10.422 1 83.69 63 VAL B C 1
ATOM 1536 O O . VAL B 1 63 ? 6.07 -2.885 -10.492 1 83.69 63 VAL B O 1
ATOM 1539 N N . ALA B 1 64 ? 4.258 -4.125 -10.133 1 88.38 64 ALA B N 1
ATOM 1540 C CA . ALA B 1 64 ? 3.449 -2.957 -9.805 1 88.38 64 ALA B CA 1
ATOM 1541 C C . ALA B 1 64 ? 3.994 -2.246 -8.562 1 88.38 64 ALA B C 1
ATOM 1543 O O . ALA B 1 64 ? 4.07 -1.016 -8.531 1 88.38 64 ALA B O 1
ATOM 1544 N N . LEU B 1 65 ? 4.402 -2.975 -7.613 1 91.56 65 LEU B N 1
ATOM 1545 C CA . LEU B 1 65 ? 4.922 -2.398 -6.379 1 91.56 65 LEU B CA 1
ATOM 1546 C C . LEU B 1 65 ? 6.262 -1.715 -6.621 1 91.56 65 LEU B C 1
ATOM 1548 O O . LEU B 1 65 ? 6.566 -0.697 -5.996 1 91.56 65 LEU B O 1
ATOM 1552 N N . LEU B 1 66 ? 7.055 -2.254 -7.496 1 88.56 66 LEU B N 1
ATOM 1553 C CA . LEU B 1 66 ? 8.336 -1.636 -7.828 1 88.56 66 LEU B CA 1
ATOM 1554 C C . LEU B 1 66 ? 8.125 -0.272 -8.477 1 88.56 66 LEU B C 1
ATOM 1556 O O . LEU B 1 66 ? 8.852 0.68 -8.18 1 88.56 66 LEU B O 1
ATOM 1560 N N . TRP B 1 67 ? 7.152 -0.217 -9.25 1 89.44 67 TRP B N 1
ATOM 1561 C CA . TRP B 1 67 ? 6.832 1.056 -9.883 1 89.44 67 TRP B CA 1
ATOM 1562 C C . TRP B 1 67 ? 6.352 2.076 -8.859 1 89.44 67 TRP B C 1
ATOM 1564 O O . TRP B 1 67 ? 6.715 3.254 -8.93 1 89.44 67 TRP B O 1
ATOM 1574 N N . ILE B 1 68 ? 5.551 1.648 -7.938 1 93.5 68 ILE B N 1
ATOM 1575 C CA . ILE B 1 68 ? 5.082 2.533 -6.879 1 93.5 68 ILE B CA 1
ATOM 1576 C C . ILE B 1 68 ? 6.266 2.996 -6.031 1 93.5 68 ILE B C 1
ATOM 1578 O O . ILE B 1 68 ? 6.324 4.16 -5.621 1 93.5 68 ILE B O 1
ATOM 1582 N N . GLU B 1 69 ? 7.156 2.131 -5.773 1 94.12 69 GLU B N 1
ATOM 1583 C CA . GLU B 1 69 ? 8.344 2.457 -4.984 1 94.12 69 GLU B CA 1
ATOM 1584 C C . GLU B 1 69 ? 9.141 3.582 -5.637 1 94.12 69 GLU B C 1
ATOM 1586 O O . GLU B 1 69 ? 9.508 4.551 -4.973 1 94.12 69 GLU B O 1
ATOM 1591 N N . VAL B 1 70 ? 9.344 3.506 -6.91 1 92.38 70 VAL B N 1
ATOM 1592 C CA . VAL B 1 70 ? 10.219 4.457 -7.59 1 92.38 70 VAL B CA 1
ATOM 1593 C C . VAL B 1 70 ? 9.445 5.734 -7.902 1 92.38 70 VAL B C 1
ATOM 1595 O O . VAL B 1 70 ? 9.969 6.84 -7.738 1 92.38 70 VAL B O 1
ATOM 1598 N N . ALA B 1 71 ? 8.25 5.625 -8.32 1 93.12 71 ALA B N 1
ATOM 1599 C CA . ALA B 1 71 ? 7.488 6.77 -8.812 1 93.12 71 ALA B CA 1
ATOM 1600 C C . ALA B 1 71 ? 6.848 7.543 -7.668 1 93.12 71 ALA B C 1
ATOM 1602 O O . ALA B 1 71 ? 6.664 8.758 -7.754 1 93.12 71 ALA B O 1
ATOM 1603 N N . PHE B 1 72 ? 6.48 6.867 -6.645 1 96.19 72 PHE B N 1
ATOM 1604 C CA . PHE B 1 72 ? 5.707 7.5 -5.582 1 96.19 72 PHE B CA 1
ATOM 1605 C C . PHE B 1 72 ? 6.504 7.543 -4.285 1 96.19 72 PHE B C 1
ATOM 1607 O O . PHE B 1 72 ? 6.707 8.617 -3.711 1 96.19 72 PHE B O 1
ATOM 1614 N N . GLN B 1 73 ? 7.016 6.461 -3.822 1 96.56 73 GLN B N 1
ATOM 1615 C CA . GLN B 1 73 ? 7.672 6.391 -2.52 1 96.56 73 GLN B CA 1
ATOM 1616 C C . GLN B 1 73 ? 9.031 7.082 -2.549 1 96.56 73 GLN B C 1
ATOM 1618 O O . GLN B 1 73 ? 9.422 7.738 -1.579 1 96.56 73 GLN B O 1
ATOM 1623 N N . TRP B 1 74 ? 9.703 6.953 -3.641 1 96.25 74 TRP B N 1
ATOM 1624 C CA . TRP B 1 74 ? 11.047 7.504 -3.744 1 96.25 74 TRP B CA 1
ATOM 1625 C C . TRP B 1 74 ? 11.031 9.023 -3.623 1 96.25 74 TRP B C 1
ATOM 1627 O O . TRP B 1 74 ? 11.789 9.602 -2.844 1 96.25 74 TRP B O 1
ATOM 1637 N N . PRO B 1 75 ? 10.211 9.75 -4.414 1 95.69 75 PRO B N 1
ATOM 1638 C CA . PRO B 1 75 ? 10.125 11.203 -4.25 1 95.69 75 PRO B CA 1
ATOM 1639 C C . PRO B 1 75 ? 9.719 11.609 -2.836 1 95.69 75 PRO B C 1
ATOM 1641 O O . PRO B 1 75 ? 10.211 12.617 -2.314 1 95.69 75 PRO B O 1
ATOM 1644 N N . LEU B 1 76 ? 8.781 10.93 -2.209 1 96.31 76 LEU B N 1
ATOM 1645 C CA . LEU B 1 76 ? 8.359 11.242 -0.846 1 96.31 76 LEU B CA 1
ATOM 1646 C C . LEU B 1 76 ? 9.523 11.07 0.129 1 96.31 76 LEU B C 1
ATOM 1648 O O . LEU B 1 76 ? 9.719 11.906 1.016 1 96.31 76 LEU B O 1
ATOM 1652 N N . ALA B 1 77 ? 10.266 9.977 -0.076 1 95.94 77 ALA B N 1
ATOM 1653 C CA . ALA B 1 77 ? 11.43 9.742 0.771 1 95.94 77 ALA B CA 1
ATOM 1654 C C . ALA B 1 77 ? 12.43 10.883 0.653 1 95.94 77 ALA B C 1
ATOM 1656 O O . ALA B 1 77 ? 13 11.328 1.655 1 95.94 77 ALA B O 1
ATOM 1657 N N . ALA B 1 78 ? 12.602 11.375 -0.53 1 93.5 78 ALA B N 1
ATOM 1658 C CA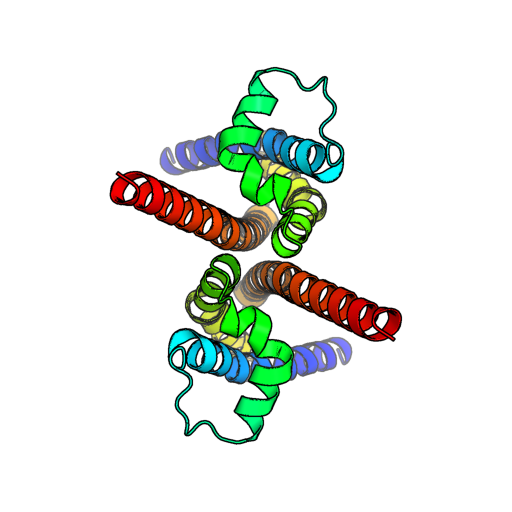 . ALA B 1 78 ? 13.516 12.492 -0.77 1 93.5 78 ALA B CA 1
ATOM 1659 C C . ALA B 1 78 ? 13.031 13.758 -0.068 1 93.5 78 ALA B C 1
ATOM 1661 O O . ALA B 1 78 ? 13.836 14.508 0.498 1 93.5 78 ALA B O 1
ATOM 1662 N N . MET B 1 79 ? 11.75 13.945 -0.128 1 93.06 79 MET B N 1
ATOM 1663 C CA . MET B 1 79 ? 11.172 15.117 0.531 1 93.06 79 MET B CA 1
ATOM 1664 C C . MET B 1 79 ? 11.367 15.039 2.041 1 93.06 79 MET B C 1
ATOM 1666 O O . MET B 1 79 ? 11.68 16.047 2.686 1 93.06 79 MET B O 1
ATOM 1670 N N . ILE B 1 80 ? 11.164 13.891 2.59 1 93.06 80 ILE B N 1
ATOM 1671 C CA . ILE B 1 80 ? 11.328 13.703 4.027 1 93.06 80 ILE B CA 1
ATOM 1672 C C . ILE B 1 80 ? 12.789 13.914 4.414 1 93.06 80 ILE B C 1
ATOM 1674 O O . ILE B 1 80 ? 13.086 14.594 5.398 1 93.06 80 ILE B O 1
ATOM 1678 N N . LEU B 1 81 ? 13.648 13.336 3.631 1 90.94 81 LEU B N 1
ATOM 1679 C CA . LEU B 1 81 ? 15.07 13.5 3.887 1 90.94 81 LEU B CA 1
ATOM 1680 C C . LEU B 1 81 ? 15.477 14.969 3.818 1 90.94 81 LEU B C 1
ATOM 1682 O O . LEU B 1 81 ? 16.25 15.445 4.652 1 90.94 81 LEU B O 1
ATOM 1686 N N . TYR B 1 82 ? 14.938 15.617 2.803 1 89.19 82 TYR B N 1
ATOM 1687 C CA . TYR B 1 82 ? 15.195 17.047 2.646 1 89.19 82 TYR B CA 1
ATOM 1688 C C . TYR B 1 82 ? 14.75 17.812 3.881 1 89.19 82 TYR B C 1
ATOM 1690 O O . TYR B 1 82 ? 15.469 18.688 4.367 1 89.19 82 TYR B O 1
ATOM 1698 N N . GLY B 1 83 ? 13.586 17.5 4.355 1 87.31 83 GLY B N 1
ATOM 1699 C CA . GLY B 1 83 ? 13.07 18.172 5.539 1 87.31 83 GLY B CA 1
ATOM 1700 C C . GLY B 1 83 ? 13.875 17.875 6.789 1 87.31 83 GLY B C 1
ATOM 1701 O O . GLY B 1 83 ? 14.039 18.75 7.648 1 87.31 83 GLY B O 1
ATOM 1702 N N . LEU B 1 84 ? 14.367 16.703 6.91 1 86 84 LEU B N 1
ATOM 1703 C CA . LEU B 1 84 ? 15.125 16.281 8.086 1 86 84 LEU B CA 1
ATOM 1704 C C . LEU B 1 84 ? 16.516 16.906 8.086 1 86 84 LEU B C 1
ATOM 1706 O O . LEU B 1 84 ? 17.031 17.281 9.141 1 86 84 LEU B O 1
ATOM 1710 N N . LEU B 1 85 ? 17.094 17.062 6.926 1 84.5 85 LEU B N 1
ATOM 1711 C CA . LEU B 1 85 ? 18.5 17.484 6.836 1 84.5 85 LEU B CA 1
ATOM 1712 C C . LEU B 1 85 ? 18.594 19.016 6.758 1 84.5 85 LEU B C 1
ATOM 1714 O O . LEU B 1 85 ? 19.578 19.594 7.199 1 84.5 85 LEU B O 1
ATOM 1718 N N . ARG B 1 86 ? 17.719 19.703 6.145 1 76.88 86 ARG B N 1
ATOM 1719 C CA . ARG B 1 86 ? 17.875 21.125 5.883 1 76.88 86 ARG B CA 1
ATOM 1720 C C . ARG B 1 86 ? 17.438 21.969 7.082 1 76.88 86 ARG B C 1
ATOM 1722 O O . ARG B 1 86 ? 17.953 23.062 7.309 1 76.88 86 ARG B O 1
ATOM 1729 N N . ARG B 1 87 ? 16.359 21.453 7.691 1 67.81 87 ARG B N 1
ATOM 1730 C CA . ARG B 1 87 ? 15.828 22.406 8.656 1 67.81 87 ARG B CA 1
ATOM 1731 C C . ARG B 1 87 ? 15.891 21.859 10.07 1 67.81 87 ARG B C 1
ATOM 1733 O O . ARG B 1 87 ? 15.773 20.656 10.281 1 67.81 87 ARG B O 1
ATOM 1740 N N . PRO B 1 88 ? 16.219 22.75 10.969 1 66.12 88 PRO B N 1
ATOM 1741 C CA . PRO B 1 88 ? 16.203 22.422 12.391 1 66.12 88 PRO B CA 1
ATOM 1742 C C . PRO B 1 88 ? 14.828 21.938 12.859 1 66.12 88 PRO B C 1
ATOM 1744 O O . PRO B 1 88 ? 14.742 21.078 13.758 1 66.12 88 PRO B O 1
ATOM 1747 N N . GLN B 1 89 ? 13.781 22.5 12.195 1 70.38 89 GLN B N 1
ATOM 1748 C CA . GLN B 1 89 ? 12.438 22.047 12.539 1 70.38 89 GLN B CA 1
ATOM 1749 C C . GLN B 1 89 ? 11.688 21.547 11.312 1 70.38 89 GLN B C 1
ATOM 1751 O O . GLN B 1 89 ? 11.648 22.234 10.281 1 70.38 89 GLN B O 1
ATOM 1756 N N . PRO B 1 90 ? 11.211 20.359 11.414 1 69.44 90 PRO B N 1
ATOM 1757 C CA . PRO B 1 90 ? 10.477 19.844 10.25 1 69.44 90 PRO B CA 1
ATOM 1758 C C . PRO B 1 90 ? 9.227 20.656 9.938 1 69.44 90 PRO B C 1
ATOM 1760 O O . PRO B 1 90 ? 8.531 21.109 10.852 1 69.44 90 PRO B O 1
ATOM 1763 N N . PRO B 1 91 ? 9.133 20.969 8.617 1 78.81 91 PRO B N 1
ATOM 1764 C CA . PRO B 1 91 ? 7.949 21.719 8.195 1 78.81 91 PRO B CA 1
ATOM 1765 C C . PRO B 1 91 ? 6.645 20.984 8.523 1 78.81 91 PRO B C 1
ATOM 1767 O O . PRO B 1 91 ? 6.664 19.812 8.898 1 78.81 91 PRO B O 1
ATOM 1770 N N . GLN B 1 92 ? 5.574 21.734 8.539 1 80.44 92 GLN B N 1
ATOM 1771 C CA . GLN B 1 92 ? 4.254 21.219 8.891 1 80.44 92 GLN B CA 1
ATOM 1772 C C . GLN B 1 92 ? 3.871 20.047 8.008 1 80.44 92 GLN B C 1
ATOM 1774 O O . GLN B 1 92 ? 3.18 19.125 8.453 1 80.44 92 GLN B O 1
ATOM 1779 N N . TRP B 1 93 ? 4.383 20.047 6.77 1 82.69 93 TRP B N 1
ATOM 1780 C CA . TRP B 1 93 ? 4.004 19.016 5.82 1 82.69 93 TRP B CA 1
ATOM 1781 C C . TRP B 1 93 ? 4.809 17.734 6.059 1 82.69 93 TRP B C 1
ATOM 1783 O O . TRP B 1 93 ? 4.484 16.672 5.516 1 82.69 93 TRP B O 1
ATOM 1793 N N . PHE B 1 94 ? 5.812 17.828 6.938 1 87.06 94 PHE B N 1
ATOM 1794 C CA . PHE B 1 94 ? 6.734 16.734 7.172 1 87.06 94 PHE B CA 1
ATOM 1795 C C . PHE B 1 94 ? 6 15.516 7.734 1 87.06 94 PHE B C 1
ATOM 1797 O O . PHE B 1 94 ? 6.145 14.406 7.227 1 87.06 94 PHE B O 1
ATOM 1804 N N . ARG B 1 95 ? 5.176 15.836 8.695 1 88.31 95 ARG B N 1
ATOM 1805 C CA . ARG B 1 95 ? 4.477 14.75 9.375 1 88.31 95 ARG B CA 1
ATOM 1806 C C . ARG B 1 95 ? 3.496 14.055 8.43 1 88.31 95 ARG B C 1
ATOM 1808 O O . ARG B 1 95 ? 3.398 12.828 8.422 1 88.31 95 ARG B O 1
ATOM 1815 N N . THR B 1 96 ? 2.844 14.82 7.605 1 92.44 96 THR B N 1
ATOM 1816 C CA . THR B 1 96 ? 1.865 14.289 6.664 1 92.44 96 THR B CA 1
ATOM 1817 C C . THR B 1 96 ? 2.551 13.445 5.594 1 92.44 96 THR B C 1
ATOM 1819 O O . THR B 1 96 ? 2.119 12.32 5.305 1 92.44 96 THR B O 1
ATOM 1822 N N . ILE B 1 97 ? 3.629 13.914 5.09 1 94.56 97 ILE B N 1
ATOM 1823 C CA . ILE B 1 97 ? 4.344 13.219 4.027 1 94.56 97 ILE B CA 1
ATOM 1824 C C . ILE B 1 97 ? 4.961 11.93 4.574 1 94.56 97 ILE B C 1
ATOM 1826 O O . ILE B 1 97 ? 4.973 10.906 3.895 1 94.56 97 ILE B O 1
ATOM 1830 N N . ALA B 1 98 ? 5.418 12.062 5.777 1 94.25 98 ALA B N 1
ATOM 1831 C CA . ALA B 1 98 ? 6.012 10.883 6.406 1 94.25 98 ALA B CA 1
ATOM 1832 C C . ALA B 1 98 ? 4.965 9.797 6.633 1 94.25 98 ALA B C 1
ATOM 1834 O O . ALA B 1 98 ? 5.238 8.617 6.426 1 94.25 98 ALA B O 1
ATOM 1835 N N . LEU B 1 99 ? 3.77 10.188 6.992 1 94.94 99 LEU B N 1
ATOM 1836 C CA . LEU B 1 99 ? 2.691 9.234 7.223 1 94.94 99 LEU B CA 1
ATOM 1837 C C . LEU B 1 99 ? 2.215 8.625 5.906 1 94.94 99 LEU B C 1
ATOM 1839 O O . LEU B 1 99 ? 1.933 7.426 5.84 1 94.94 99 LEU B O 1
ATOM 1843 N N . VAL B 1 100 ? 2.119 9.406 4.902 1 96.75 100 VAL B N 1
ATOM 1844 C CA . VAL B 1 100 ? 1.712 8.953 3.574 1 96.75 100 VAL B CA 1
ATOM 1845 C C . VAL B 1 100 ? 2.732 7.957 3.031 1 96.75 100 VAL B C 1
ATOM 1847 O O . VAL B 1 100 ? 2.365 6.879 2.562 1 96.75 100 VAL B O 1
ATOM 1850 N N . PHE B 1 101 ? 4.016 8.312 3.191 1 97.44 101 PHE B N 1
ATOM 1851 C CA . PHE B 1 101 ? 5.105 7.426 2.795 1 97.44 101 PHE B CA 1
ATOM 1852 C C . PHE B 1 101 ? 5.059 6.125 3.59 1 97.44 101 PHE B C 1
ATOM 1854 O O . PHE B 1 101 ? 5.156 5.035 3.016 1 97.44 101 PHE B O 1
ATOM 1861 N N . GLY B 1 102 ? 4.891 6.301 4.863 1 96.12 102 GLY B N 1
ATOM 1862 C CA . GLY B 1 102 ? 4.875 5.133 5.727 1 96.12 102 GLY B CA 1
ATOM 1863 C C . GLY B 1 102 ? 3.744 4.172 5.414 1 96.12 102 GLY B C 1
ATOM 1864 O O . GLY B 1 102 ? 3.934 2.955 5.418 1 96.12 102 GLY B O 1
ATOM 1865 N N . ALA B 1 103 ? 2.594 4.688 5.125 1 96.88 103 ALA B N 1
ATOM 1866 C CA . ALA B 1 103 ? 1.433 3.859 4.812 1 96.88 103 ALA B CA 1
ATOM 1867 C C . ALA B 1 103 ? 1.64 3.094 3.51 1 96.88 103 ALA B C 1
ATOM 1869 O O . ALA B 1 103 ? 1.352 1.897 3.432 1 96.88 103 ALA B O 1
ATOM 1870 N N . SER B 1 104 ? 2.1 3.785 2.521 1 97.44 104 SER B N 1
ATOM 1871 C CA . SER B 1 104 ? 2.363 3.141 1.238 1 97.44 104 SER B CA 1
ATOM 1872 C C . SER B 1 104 ? 3.473 2.102 1.359 1 97.44 104 SER B C 1
ATOM 1874 O O . SER B 1 104 ? 3.346 0.987 0.85 1 97.44 104 SER B O 1
ATOM 1876 N N . TYR B 1 105 ? 4.523 2.479 2.043 1 96.12 105 TYR B N 1
ATOM 1877 C CA . TYR B 1 105 ? 5.68 1.605 2.199 1 96.12 105 TYR B CA 1
ATOM 1878 C C . TYR B 1 105 ? 5.312 0.344 2.973 1 96.12 105 TYR B C 1
ATOM 1880 O O . TYR B 1 105 ? 5.688 -0.763 2.582 1 96.12 105 TYR B O 1
ATOM 1888 N N . CYS B 1 106 ? 4.586 0.491 4.062 1 94.19 106 CYS B N 1
ATOM 1889 C CA . CYS B 1 106 ? 4.176 -0.649 4.875 1 94.19 106 CYS B CA 1
ATOM 1890 C C . CYS B 1 106 ? 3.266 -1.583 4.086 1 94.19 106 CYS B C 1
ATOM 1892 O O . CYS B 1 106 ? 3.383 -2.805 4.191 1 94.19 106 CYS B O 1
ATOM 1894 N N . THR B 1 107 ? 2.42 -1.002 3.297 1 95.25 107 THR B N 1
ATOM 1895 C CA . THR B 1 107 ? 1.522 -1.805 2.475 1 95.25 107 THR B CA 1
ATOM 1896 C C . THR B 1 107 ? 2.309 -2.619 1.452 1 95.25 107 THR B C 1
ATOM 1898 O O . THR B 1 107 ? 2.076 -3.82 1.295 1 95.25 107 THR B O 1
ATOM 1901 N N . SER B 1 108 ? 3.234 -1.979 0.822 1 94.12 108 SER B N 1
ATOM 1902 C CA . SER B 1 108 ? 4.043 -2.656 -0.187 1 94.12 108 SER B CA 1
ATOM 1903 C C . SER B 1 108 ? 4.93 -3.727 0.442 1 94.12 108 SER B C 1
ATOM 1905 O O . SER B 1 108 ? 5.055 -4.832 -0.094 1 94.12 108 SER B O 1
ATOM 1907 N N . MET B 1 109 ? 5.488 -3.414 1.557 1 91.94 109 MET B N 1
ATOM 1908 C CA . MET B 1 109 ? 6.418 -4.332 2.211 1 91.94 109 MET B CA 1
ATOM 1909 C C . MET B 1 109 ? 5.68 -5.543 2.773 1 91.94 109 MET B C 1
ATOM 1911 O O . MET B 1 109 ? 6.191 -6.664 2.727 1 91.94 109 MET B O 1
ATOM 1915 N N . ALA B 1 110 ? 4.559 -5.328 3.314 1 91.12 110 ALA B N 1
ATOM 1916 C CA . ALA B 1 110 ? 3.766 -6.438 3.84 1 91.12 110 ALA B CA 1
ATOM 1917 C C . ALA B 1 110 ? 3.467 -7.465 2.748 1 91.12 110 ALA B C 1
ATOM 1919 O O . ALA B 1 110 ? 3.625 -8.664 2.959 1 91.12 110 ALA B O 1
ATOM 1920 N N . SER B 1 111 ? 3.049 -6.945 1.619 1 89 111 SER B N 1
ATOM 1921 C CA . SER B 1 111 ? 2.707 -7.816 0.497 1 89 111 SER B CA 1
ATOM 1922 C C . SER B 1 111 ? 3.934 -8.562 -0.02 1 89 111 SER B C 1
ATOM 1924 O O . SER B 1 111 ? 3.885 -9.773 -0.238 1 89 111 SER B O 1
ATOM 1926 N N . SER B 1 112 ? 5.047 -7.895 -0.149 1 85.88 112 SER B N 1
ATOM 1927 C CA . SER B 1 112 ? 6.262 -8.484 -0.705 1 85.88 112 SER B CA 1
ATOM 1928 C C . SER B 1 112 ? 6.914 -9.438 0.285 1 85.88 112 SER B C 1
ATOM 1930 O O . SER B 1 112 ? 7.367 -10.523 -0.098 1 85.88 112 SER B O 1
ATOM 1932 N N . PHE B 1 113 ? 6.98 -9.07 1.535 1 83.62 113 PHE B N 1
ATOM 1933 C CA . PHE B 1 113 ? 7.648 -9.875 2.551 1 83.62 113 PHE B CA 1
ATOM 1934 C C . PHE B 1 113 ? 6.895 -11.18 2.791 1 83.62 113 PHE B C 1
ATOM 1936 O O . PHE B 1 113 ? 7.508 -12.242 2.91 1 83.62 113 PHE B O 1
ATOM 1943 N N . VAL B 1 114 ? 5.59 -11.055 2.84 1 82.69 114 VAL B N 1
ATOM 1944 C CA . VAL B 1 114 ? 4.797 -12.258 3.074 1 82.69 114 VAL B CA 1
ATOM 1945 C C . VAL B 1 114 ? 4.984 -13.234 1.916 1 82.69 114 VAL B C 1
ATOM 1947 O O . VAL B 1 114 ? 5.078 -14.445 2.125 1 82.69 114 VAL B O 1
ATOM 1950 N N . SER B 1 115 ? 5.023 -12.758 0.767 1 78.5 115 SER B N 1
ATOM 1951 C CA . SER B 1 115 ? 5.234 -13.594 -0.409 1 78.5 115 SER B CA 1
ATOM 1952 C C . SER B 1 115 ? 6.59 -14.289 -0.357 1 78.5 115 SER B C 1
ATOM 1954 O O . SER B 1 115 ? 6.691 -15.484 -0.642 1 78.5 115 SER B O 1
ATOM 1956 N N . ILE B 1 116 ? 7.586 -13.617 0.062 1 74.94 116 ILE B N 1
ATOM 1957 C CA . ILE B 1 116 ? 8.938 -14.164 0.147 1 74.94 116 ILE B CA 1
ATOM 1958 C C . ILE B 1 116 ? 9.016 -15.164 1.3 1 74.94 116 ILE B C 1
ATOM 1960 O O . ILE B 1 116 ? 9.586 -16.25 1.156 1 74.94 116 ILE B O 1
ATOM 1964 N N . LEU B 1 117 ? 8.453 -14.75 2.391 1 74.94 117 LEU B N 1
ATOM 1965 C CA . LEU B 1 117 ? 8.469 -15.617 3.562 1 74.94 117 LEU B CA 1
ATOM 1966 C C . LEU B 1 117 ? 7.766 -16.938 3.271 1 74.94 117 LEU B C 1
ATOM 1968 O O . LEU B 1 117 ? 8.266 -18.016 3.631 1 74.94 117 LEU B O 1
ATOM 1972 N N . LEU B 1 118 ? 6.637 -16.938 2.666 1 73.06 118 LEU B N 1
ATOM 1973 C CA . LEU B 1 118 ? 5.891 -18.156 2.359 1 73.06 118 LEU B CA 1
ATOM 1974 C C . LEU B 1 118 ? 6.633 -19 1.328 1 73.06 118 LEU B C 1
ATOM 1976 O O . LEU B 1 118 ? 6.66 -20.219 1.432 1 73.06 118 LEU B O 1
ATOM 1980 N N . ARG B 1 119 ? 7.16 -18.406 0.444 1 67.31 119 ARG B N 1
ATOM 1981 C CA . ARG B 1 119 ? 7.914 -19.125 -0.577 1 67.31 119 ARG B CA 1
ATOM 1982 C C . ARG B 1 119 ? 9.133 -19.812 0.027 1 67.31 119 ARG B C 1
ATOM 1984 O O . ARG B 1 119 ? 9.43 -20.969 -0.299 1 67.31 119 ARG B O 1
ATOM 1991 N N . THR B 1 120 ? 9.797 -19.078 0.847 1 71.81 120 THR B N 1
ATOM 1992 C CA . THR B 1 120 ? 10.984 -19.641 1.492 1 71.81 120 THR B CA 1
ATOM 1993 C C . THR B 1 120 ? 10.602 -20.797 2.41 1 71.81 120 THR B C 1
ATOM 1995 O O . THR B 1 120 ? 11.312 -21.797 2.48 1 71.81 120 THR B O 1
ATOM 1998 N N . THR B 1 121 ? 9.508 -20.578 3.061 1 70.94 121 THR B N 1
ATOM 1999 C CA . THR B 1 121 ? 9.039 -21.625 3.965 1 70.94 121 THR B CA 1
ATOM 2000 C C . THR B 1 121 ? 8.648 -22.875 3.186 1 70.94 121 THR B C 1
ATOM 2002 O O . THR B 1 121 ? 8.984 -24 3.588 1 70.94 121 THR B O 1
ATOM 2005 N N . VAL B 1 122 ? 7.934 -22.797 2.076 1 64.69 122 VAL B N 1
ATOM 2006 C CA . VAL B 1 122 ? 7.523 -23.922 1.245 1 64.69 122 VAL B CA 1
ATOM 2007 C C . VAL B 1 122 ? 8.758 -24.594 0.646 1 64.69 122 VAL B C 1
ATOM 2009 O O . VAL B 1 122 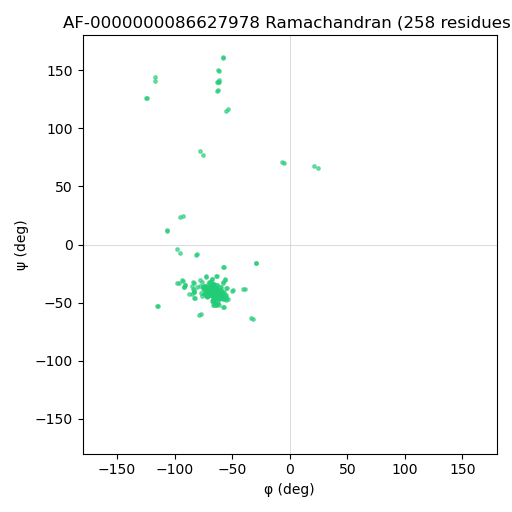? 8.812 -25.828 0.549 1 64.69 122 VAL B O 1
ATOM 2012 N N . TYR B 1 123 ? 9.695 -23.828 0.284 1 64.06 123 TYR B N 1
ATOM 2013 C CA . TYR B 1 123 ? 10.938 -24.375 -0.256 1 64.06 123 TYR B CA 1
ATOM 2014 C C . TYR B 1 123 ? 11.68 -25.188 0.797 1 64.06 123 TYR B C 1
ATOM 2016 O O . TYR B 1 123 ? 12.156 -26.281 0.518 1 64.06 123 TYR B O 1
ATOM 2024 N N . MET B 1 124 ? 11.781 -24.531 1.947 1 67.69 124 MET B N 1
ATOM 2025 C CA . MET B 1 124 ? 12.477 -25.234 3.029 1 67.69 124 MET B CA 1
ATOM 2026 C C . MET B 1 124 ? 11.781 -26.547 3.373 1 67.69 124 MET B C 1
ATOM 2028 O O . MET B 1 124 ? 12.445 -27.562 3.588 1 67.69 124 MET B O 1
ATOM 2032 N N . PHE B 1 125 ? 10.484 -26.641 3.441 1 66.94 125 PHE B N 1
ATOM 2033 C CA . PHE B 1 125 ? 9.727 -27.844 3.744 1 66.94 125 PHE B CA 1
ATOM 2034 C C . PHE B 1 125 ? 9.898 -28.891 2.643 1 66.94 125 PHE B C 1
ATOM 2036 O O . PH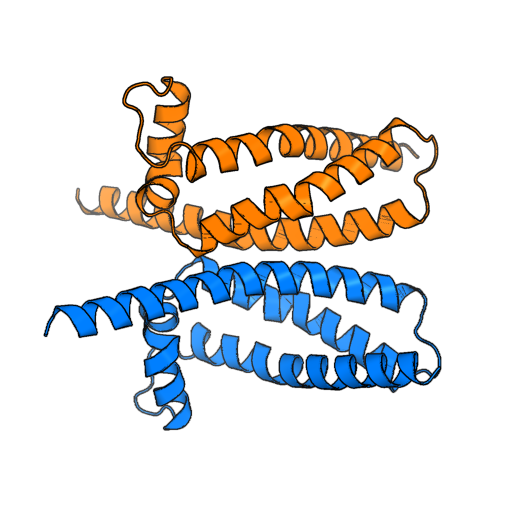E B 1 125 ? 9.992 -30.078 2.922 1 66.94 125 PHE B O 1
ATOM 2043 N N . SER B 1 126 ? 9.828 -28.422 1.368 1 65.25 126 SER B N 1
ATOM 2044 C CA . SER B 1 126 ? 9.992 -29.328 0.235 1 65.25 126 SER B CA 1
ATOM 2045 C C . SER B 1 126 ? 11.359 -30 0.267 1 65.25 126 SER B C 1
ATOM 2047 O O . SER B 1 126 ? 11.484 -31.188 -0.062 1 65.25 126 SER B O 1
ATOM 2049 N N . VAL B 1 127 ? 12.305 -29.234 0.697 1 64.81 127 VAL B N 1
ATOM 2050 C CA . VAL B 1 127 ? 13.648 -29.781 0.793 1 64.81 127 VAL B CA 1
ATOM 2051 C C . VAL B 1 127 ? 13.734 -30.734 1.976 1 64.81 127 VAL B C 1
ATOM 2053 O O . VAL B 1 127 ? 14.367 -31.797 1.881 1 64.81 127 VAL B O 1
ATOM 2056 N N . LEU B 1 128 ? 13.148 -30.344 3 1 67.5 128 LEU B N 1
ATOM 2057 C CA . LEU B 1 128 ? 13.203 -31.141 4.219 1 67.5 128 LEU B CA 1
ATOM 2058 C C . LEU B 1 128 ? 12.438 -32.438 4.047 1 67.5 128 LEU B C 1
ATOM 2060 O O . LEU B 1 128 ? 12.852 -33.5 4.566 1 67.5 128 LEU B O 1
ATOM 2064 N N . PHE B 1 129 ? 11.359 -32.469 3.316 1 64.56 129 PHE B N 1
ATOM 2065 C CA . PHE B 1 129 ? 10.555 -33.656 3.174 1 64.56 129 PHE B CA 1
ATOM 2066 C C . PHE B 1 129 ? 10.977 -34.469 1.947 1 64.56 129 PHE B C 1
ATOM 2068 O O . PHE B 1 129 ? 10.562 -35.594 1.771 1 64.56 129 PHE B O 1
ATOM 2075 N N . LYS B 1 130 ? 11.469 -33.875 0.845 1 60.88 130 LYS B N 1
ATOM 2076 C CA . LYS B 1 130 ? 12.047 -34.656 -0.233 1 60.88 130 LYS B CA 1
ATOM 2077 C C . LYS B 1 130 ? 13.195 -35.531 0.281 1 60.88 130 LYS B C 1
ATOM 2079 O O . LYS B 1 130 ? 13.453 -36.625 -0.253 1 60.88 130 LYS B O 1
ATOM 2084 N N . PHE B 1 131 ? 13.734 -35.219 1.401 1 42.97 131 PHE B N 1
ATOM 2085 C CA . PHE B 1 131 ? 14.617 -36.25 1.964 1 42.97 131 PHE B CA 1
ATOM 2086 C C . PHE B 1 131 ? 13.828 -37.219 2.834 1 42.97 131 PHE B C 1
ATOM 2088 O O . PHE B 1 131 ? 12.891 -36.812 3.527 1 42.97 131 PHE B O 1
#

Secondary structure (DSSP, 8-state):
-HHHHHHHHHHHHHHHHHHHHHHHHHIIIII--S--TT--HHHHHHIIIIIIIIIII--HHHHHHHHHIIIIIHHHHHHHHHHHHH-SS--HHHHHHHHHHHHHHHHHHHHHHHHHHHHHHHHHHHHHHH-/-HHHHHHHHHHHHHHHHHHHHHHHHHIIIIITTS--TT--HHHHHHIIIIIIIIIII--HHHHHHHHHIIIIIHHHHHHHHHHHHH-SS--HHHHHHHHHHHHHHHHHHHHHHHHHHHHHHHHHHHHHHH-

Foldseek 3Di:
DVVVVVVLVVLLVVLVVLLVVLVVVCCCQVVVLPVDPPDDVVSVVCCVQQNCVCRVVVDPLLNVLSCCSVVPLNVLSVVLNCQSPPDP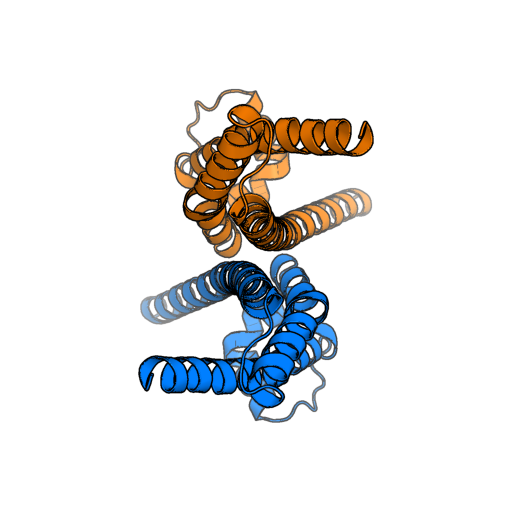DRDPCNVVSVVVSVVSVCVSCVVSVVVSVVVVVVVVVCVVVVD/DVVVVVVLVVLLVVLVVLLVVLVVVLCCQVVVLPVDPDDDVVSVVCCVQQNCVCRVVVDPLLNVLSCCSVVPLNVLSVVLNCQSPPDPDRDPCNVVSVVVSVVSVCVSCVVSVVVSVVVVVVVVVCVVVVD

Radius of gyration: 21.25 Å; Cα contacts (8 Å, |Δi|>4): 194; chains: 2; bounding box: 53×62×54 Å

Sequence (262 aa):
MVTDKVRDGILVVFLTVFAVAAPLDAGLLLLFRDGPSSLSPPLLLYRKKYGEYLATQKPAFFVALLWIEVAFQWPLAAMILYGLLRRPQPPQWFRTIALVFGASYCTSMASSFVSILLRTTVYMFSVLFKFMVTDKVRDGILVVFLTVFAVAAPLDAGLLLLFRDGPSSLSPPLLLYRKKYGEYLATQKPAFFVALLWIEVAFQWPLAAMILYGLLRRPQPPQWFRTIALVFGASYCTSMASSFVSILLRTTVYMFSVLFKF

Organism: Rhododendron simsii (NCBI:txid118357)

Solvent-accessible surface area (backbone atoms only — not comparable to full-atom values): 13826 Å² total; per-residue (Å²): 102,72,66,55,52,50,53,50,48,52,51,50,52,52,44,51,53,45,65,56,46,42,57,49,52,38,42,50,54,66,66,39,60,68,66,56,91,73,60,54,68,66,57,46,48,46,30,63,71,62,21,36,61,52,55,68,59,48,43,48,34,55,55,41,43,42,50,44,39,53,72,51,43,42,57,46,46,51,52,47,49,49,35,64,71,74,35,97,60,64,52,85,61,44,63,48,50,49,44,25,40,47,32,27,50,51,48,49,46,46,20,52,49,44,35,50,51,51,50,51,50,53,49,52,49,51,57,60,61,75,94,103,70,65,54,52,50,54,51,48,51,49,49,53,52,44,51,53,48,64,55,46,43,58,49,51,38,44,50,55,64,67,38,61,67,70,57,90,73,58,54,68,66,58,48,48,45,29,63,70,65,21,35,63,53,56,66,60,48,43,49,34,56,56,40,43,43,50,44,37,52,71,50,42,42,57,46,43,50,52,47,50,49,34,63,72,74,36,97,60,65,53,85,61,43,62,50,49,48,44,26,40,47,32,26,48,52,48,51,45,46,20,52,49,43,36,50,51,51,48,50,49,52,50,51,50,51,56,59,60,75,92